Protein AF-A0A142BD79-F1 (afdb_monomer_lite)

Structure (mmCIF, N/CA/C/O backbone):
data_AF-A0A142BD79-F1
#
_entry.id   AF-A0A142BD79-F1
#
loop_
_atom_site.group_PDB
_atom_site.id
_atom_site.type_symbol
_atom_site.label_atom_id
_atom_site.label_alt_id
_atom_site.label_comp_id
_atom_site.label_asym_id
_atom_site.label_entity_id
_atom_site.label_seq_id
_atom_site.pdbx_PDB_ins_code
_atom_site.Cartn_x
_atom_site.Cartn_y
_atom_site.Cartn_z
_atom_site.occupancy
_atom_site.B_iso_or_equiv
_atom_site.auth_seq_id
_atom_site.auth_comp_id
_atom_site.auth_asym_id
_atom_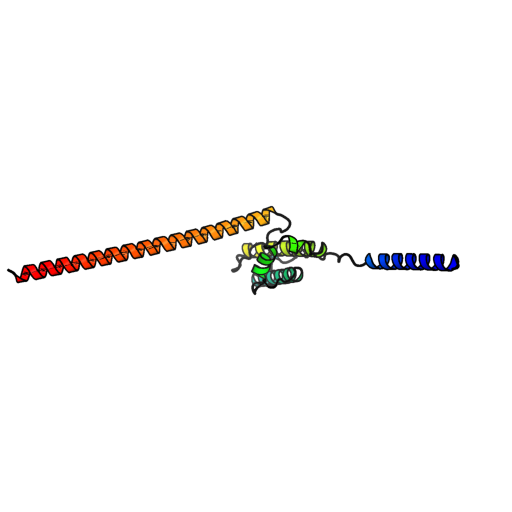site.auth_atom_id
_atom_site.pdbx_PDB_model_num
ATOM 1 N N . MET A 1 1 ? 19.125 -72.868 3.911 1.00 56.94 1 MET A N 1
ATOM 2 C CA . MET A 1 1 ? 18.970 -71.627 3.119 1.00 56.94 1 MET A CA 1
ATOM 3 C C . MET A 1 1 ? 20.330 -71.252 2.566 1.00 56.94 1 MET A C 1
ATOM 5 O O . MET A 1 1 ? 21.233 -70.976 3.342 1.00 56.94 1 MET A O 1
ATOM 9 N N . SER A 1 2 ? 20.514 -71.356 1.252 1.00 62.00 2 SER A N 1
ATOM 10 C CA . SER A 1 2 ? 21.829 -71.216 0.623 1.00 62.00 2 SER A CA 1
ATOM 11 C C . SER A 1 2 ? 22.320 -69.772 0.720 1.00 62.00 2 SER A C 1
ATOM 13 O O . SER A 1 2 ? 21.595 -68.850 0.362 1.00 62.00 2 SER A O 1
ATOM 15 N N . VAL A 1 3 ? 23.564 -69.566 1.156 1.00 70.00 3 VAL A N 1
ATOM 16 C CA . VAL A 1 3 ? 24.235 -68.249 1.266 1.00 70.00 3 VAL A CA 1
ATOM 17 C C . VAL A 1 3 ? 24.062 -67.407 -0.015 1.00 70.00 3 VAL A C 1
ATOM 19 O O . VAL A 1 3 ? 23.873 -66.193 0.026 1.00 70.00 3 VAL A O 1
ATOM 22 N N . MET A 1 4 ? 23.978 -68.092 -1.157 1.00 66.69 4 MET A N 1
ATOM 23 C CA . MET A 1 4 ? 23.707 -67.544 -2.485 1.00 66.69 4 MET A CA 1
ATOM 24 C C . MET A 1 4 ? 22.367 -66.786 -2.618 1.00 66.69 4 MET A C 1
ATOM 26 O O . MET A 1 4 ? 22.292 -65.817 -3.369 1.00 66.69 4 MET A O 1
ATOM 30 N N . SER A 1 5 ? 21.298 -67.194 -1.920 1.00 66.88 5 SER A N 1
ATOM 31 C CA . SER A 1 5 ? 19.989 -66.517 -1.988 1.00 66.88 5 SER A CA 1
ATOM 32 C C . SER A 1 5 ? 19.918 -65.274 -1.104 1.00 66.88 5 SER A C 1
ATOM 34 O O . SER A 1 5 ? 19.170 -64.347 -1.407 1.00 66.88 5 SER A O 1
ATOM 36 N N . VAL A 1 6 ? 20.705 -65.243 -0.024 1.00 73.44 6 VAL A N 1
ATOM 37 C CA . VAL A 1 6 ? 20.804 -64.084 0.874 1.00 73.44 6 VAL A CA 1
ATOM 38 C C . VAL A 1 6 ? 21.611 -62.975 0.198 1.00 73.44 6 VAL A C 1
ATOM 40 O O . VAL A 1 6 ? 21.160 -61.834 0.172 1.00 73.44 6 VAL A O 1
ATOM 43 N N . LEU A 1 7 ? 22.723 -63.328 -0.459 1.00 77.31 7 LEU A N 1
ATOM 44 C CA . LEU A 1 7 ? 23.566 -62.380 -1.193 1.00 77.31 7 LEU A CA 1
ATOM 45 C C . LEU A 1 7 ? 22.846 -61.742 -2.395 1.00 77.31 7 LEU A C 1
ATOM 47 O O . LEU A 1 7 ? 22.969 -60.547 -2.637 1.00 77.31 7 LEU A O 1
ATOM 51 N N . LYS A 1 8 ? 22.036 -62.515 -3.131 1.00 77.50 8 LYS A N 1
ATOM 52 C CA . LYS A 1 8 ? 21.231 -61.970 -4.238 1.00 77.50 8 LYS A CA 1
ATOM 53 C C . LYS A 1 8 ? 20.190 -60.963 -3.744 1.00 77.50 8 LYS A C 1
ATOM 55 O O . LYS A 1 8 ? 20.033 -59.911 -4.349 1.00 77.50 8 LYS A O 1
ATOM 60 N N . ARG A 1 9 ? 19.520 -61.254 -2.623 1.00 79.88 9 ARG A N 1
ATOM 61 C CA . ARG A 1 9 ? 18.506 -60.364 -2.036 1.00 79.88 9 ARG A CA 1
ATOM 62 C C . ARG A 1 9 ? 19.095 -59.044 -1.542 1.00 79.88 9 ARG A C 1
ATOM 64 O O . ARG A 1 9 ? 18.482 -58.009 -1.779 1.00 79.88 9 ARG A O 1
ATOM 71 N N . THR A 1 10 ? 20.266 -59.062 -0.905 1.00 81.31 10 THR A N 1
ATOM 72 C CA . THR A 1 10 ? 20.919 -57.831 -0.427 1.00 81.31 10 THR A CA 1
ATOM 73 C C . THR A 1 10 ? 21.415 -56.959 -1.580 1.00 81.31 10 THR A C 1
ATOM 75 O O . THR A 1 10 ? 21.228 -55.745 -1.535 1.00 81.31 10 THR A O 1
ATOM 78 N N . ILE A 1 11 ? 21.952 -57.562 -2.649 1.00 83.81 11 ILE A N 1
ATOM 79 C CA . ILE A 1 11 ? 22.372 -56.835 -3.859 1.00 83.81 11 ILE A CA 1
ATOM 80 C C . ILE A 1 11 ? 21.168 -56.196 -4.565 1.00 83.81 11 ILE A C 1
ATOM 82 O O . ILE A 1 11 ? 21.225 -55.019 -4.917 1.00 83.81 11 ILE A O 1
ATOM 86 N N . THR A 1 12 ? 20.055 -56.923 -4.731 1.00 83.25 12 THR A N 1
ATOM 87 C CA . THR A 1 12 ? 18.835 -56.360 -5.335 1.00 83.25 12 THR A CA 1
ATOM 88 C C . THR A 1 12 ? 18.287 -55.192 -4.513 1.00 83.25 12 THR A C 1
ATOM 90 O O . THR A 1 12 ? 17.938 -54.163 -5.082 1.00 83.25 12 THR A O 1
ATOM 93 N N . PHE A 1 13 ? 18.271 -55.305 -3.181 1.00 85.19 13 PHE A N 1
ATOM 94 C CA . PHE A 1 13 ? 17.795 -54.229 -2.308 1.00 85.19 13 PHE A CA 1
ATOM 95 C C . PHE A 1 13 ? 18.676 -52.974 -2.399 1.00 85.19 13 PHE A C 1
ATOM 97 O O . PHE A 1 13 ? 18.158 -51.864 -2.502 1.00 85.19 13 PHE A O 1
ATOM 104 N N . ALA A 1 14 ? 20.003 -53.145 -2.428 1.00 85.56 14 ALA A N 1
ATOM 105 C CA . ALA A 1 14 ? 20.946 -52.037 -2.575 1.00 85.56 14 ALA A CA 1
ATOM 106 C C . ALA A 1 14 ? 20.798 -51.316 -3.928 1.00 85.56 14 ALA A C 1
ATOM 108 O O . ALA A 1 14 ? 20.816 -50.085 -3.974 1.00 85.56 14 ALA A O 1
ATOM 109 N N . LEU A 1 15 ? 20.587 -52.063 -5.018 1.00 84.56 15 LEU A N 1
ATOM 110 C CA . LEU A 1 15 ? 20.347 -51.491 -6.348 1.00 84.56 15 LEU A CA 1
ATOM 111 C C . LEU A 1 15 ? 19.017 -50.728 -6.420 1.00 84.56 15 LEU A C 1
ATOM 113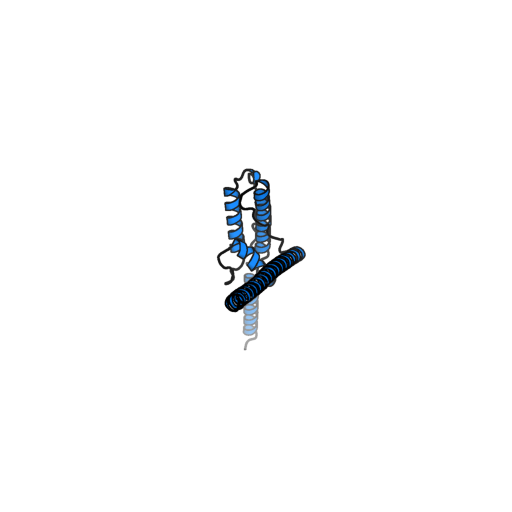 O O . LEU A 1 15 ? 18.972 -49.643 -6.995 1.00 84.56 15 LEU A O 1
ATOM 117 N N . CYS A 1 16 ? 17.952 -51.238 -5.792 1.00 84.25 16 CYS A N 1
ATOM 118 C CA . CYS A 1 16 ? 16.678 -50.521 -5.706 1.00 84.25 16 CYS A CA 1
ATOM 119 C C . CYS A 1 16 ? 16.808 -49.206 -4.922 1.00 84.25 16 CYS A C 1
ATOM 121 O O . CYS A 1 16 ? 16.278 -48.189 -5.362 1.00 84.25 16 CYS A O 1
ATOM 123 N N . ILE A 1 17 ? 17.544 -49.195 -3.804 1.00 84.50 17 ILE A N 1
ATOM 124 C CA . ILE A 1 17 ? 17.767 -47.978 -3.005 1.00 84.50 17 ILE A CA 1
ATOM 125 C C . ILE A 1 17 ? 18.564 -46.931 -3.798 1.00 84.50 17 ILE A C 1
ATOM 127 O O . ILE A 1 17 ? 18.197 -45.757 -3.783 1.00 84.50 17 ILE A O 1
ATOM 131 N N . MET A 1 18 ? 19.610 -47.345 -4.524 1.00 81.62 18 MET A N 1
ATOM 132 C CA . MET A 1 18 ? 20.390 -46.449 -5.389 1.00 81.62 18 MET A CA 1
ATOM 133 C C . MET A 1 18 ? 19.541 -45.868 -6.532 1.00 81.62 18 MET A C 1
ATOM 135 O O . MET A 1 18 ? 19.655 -44.689 -6.855 1.00 81.62 18 MET A O 1
ATOM 139 N N . PHE A 1 19 ? 18.673 -46.679 -7.139 1.00 81.25 19 PHE A N 1
ATOM 140 C CA . PHE A 1 19 ? 17.804 -46.219 -8.221 1.00 81.25 19 PHE A CA 1
ATOM 141 C C . PHE A 1 19 ? 16.754 -45.218 -7.721 1.00 81.25 19 PHE A C 1
ATOM 143 O O . PHE A 1 19 ? 16.542 -44.182 -8.346 1.00 81.25 19 PHE A O 1
ATOM 150 N N . VAL A 1 20 ? 16.149 -45.471 -6.554 1.00 79.62 20 VAL A N 1
ATOM 151 C CA . VAL A 1 20 ? 15.193 -44.540 -5.938 1.00 79.62 20 VAL A CA 1
ATOM 152 C C . VAL A 1 20 ? 15.878 -43.214 -5.594 1.00 79.62 20 VAL A C 1
ATOM 154 O O . VAL A 1 20 ? 15.384 -42.167 -6.003 1.00 79.62 20 VAL A O 1
ATOM 157 N N . SER A 1 21 ? 17.046 -43.217 -4.944 1.00 72.81 21 SER A N 1
ATOM 158 C CA . SER A 1 21 ? 17.745 -41.968 -4.600 1.00 72.81 21 SER A CA 1
ATOM 159 C C . SER A 1 21 ? 18.195 -41.162 -5.826 1.00 72.81 21 SER A C 1
ATOM 161 O O . SER A 1 21 ? 18.127 -39.934 -5.796 1.00 72.81 21 SER A O 1
ATOM 163 N N . ALA A 1 22 ? 18.559 -41.827 -6.928 1.00 72.88 22 ALA A N 1
ATOM 164 C CA . ALA A 1 22 ? 18.886 -41.168 -8.194 1.00 72.88 22 ALA A CA 1
ATOM 165 C C . ALA A 1 22 ? 17.675 -40.486 -8.860 1.00 72.88 22 ALA A C 1
ATOM 167 O O . ALA A 1 22 ? 17.850 -39.516 -9.592 1.00 72.88 22 ALA A O 1
ATOM 168 N N . THR A 1 23 ? 16.448 -40.952 -8.600 1.00 67.50 23 THR A N 1
ATOM 169 C CA . THR A 1 23 ? 15.227 -40.314 -9.134 1.00 67.50 23 THR A CA 1
ATOM 170 C C . THR A 1 23 ? 14.739 -39.120 -8.305 1.00 67.50 23 THR A C 1
ATOM 172 O O . THR A 1 23 ? 14.040 -38.264 -8.842 1.00 67.50 23 THR A O 1
ATOM 175 N N . LEU A 1 24 ? 15.135 -39.002 -7.029 1.00 63.53 24 LEU A N 1
ATOM 176 C CA . LEU A 1 24 ? 14.733 -37.878 -6.167 1.00 63.53 24 LEU A CA 1
ATOM 177 C C . LEU A 1 24 ? 15.608 -36.620 -6.334 1.00 63.53 24 LEU A C 1
ATOM 179 O O . LEU A 1 24 ? 15.197 -35.540 -5.914 1.00 63.53 24 LEU A O 1
ATOM 183 N N . SER A 1 25 ? 16.785 -36.710 -6.960 1.00 61.25 25 SER A N 1
ATOM 184 C CA . SER A 1 25 ? 17.706 -35.570 -7.125 1.00 61.25 25 SER A CA 1
ATOM 185 C C . SER A 1 25 ? 17.405 -34.668 -8.337 1.00 61.25 25 SER A C 1
ATOM 187 O O . SER A 1 25 ? 18.138 -33.712 -8.582 1.00 61.25 25 SER A O 1
ATOM 189 N N . GLY A 1 26 ? 16.331 -34.933 -9.093 1.00 56.78 26 GLY A N 1
ATOM 190 C CA . GLY A 1 26 ? 16.098 -34.331 -10.414 1.00 56.78 26 GLY A CA 1
ATOM 191 C C . GLY A 1 26 ? 15.087 -33.180 -10.529 1.00 56.78 26 GLY A C 1
ATOM 192 O O . GLY A 1 26 ? 14.930 -32.658 -11.628 1.00 56.78 26 GLY A O 1
ATOM 193 N N . CYS A 1 27 ? 14.375 -32.770 -9.472 1.00 57.72 27 CYS A N 1
ATOM 194 C CA . CYS A 1 27 ? 13.306 -31.749 -9.582 1.00 57.72 27 CYS A CA 1
ATOM 195 C C . CYS A 1 27 ? 13.283 -30.709 -8.445 1.00 57.72 27 CYS A C 1
ATOM 197 O O . CYS A 1 27 ? 12.248 -30.104 -8.174 1.00 57.72 27 CYS A O 1
ATOM 199 N N . ALA A 1 28 ? 14.408 -30.466 -7.772 1.00 58.91 28 ALA A N 1
ATOM 200 C CA . ALA A 1 28 ? 14.479 -29.465 -6.709 1.00 58.91 28 ALA A CA 1
ATOM 201 C C . ALA A 1 28 ? 14.791 -28.062 -7.274 1.00 58.91 28 ALA A C 1
ATOM 203 O O . ALA A 1 28 ? 15.923 -27.591 -7.207 1.00 58.91 28 ALA A O 1
ATOM 204 N N . GLY A 1 29 ? 13.773 -27.399 -7.835 1.00 66.81 29 GLY A N 1
ATOM 205 C CA . GLY A 1 29 ? 13.781 -25.953 -8.106 1.00 66.81 29 GLY A CA 1
ATOM 206 C C . GLY A 1 29 ? 13.809 -25.554 -9.586 1.00 66.81 29 GLY A C 1
ATOM 207 O O . GLY A 1 29 ? 14.684 -25.948 -10.354 1.00 66.81 29 GLY A O 1
ATOM 208 N N . ARG A 1 30 ? 12.848 -24.714 -9.989 1.00 84.75 30 ARG A N 1
ATOM 209 C CA . ARG A 1 30 ? 12.850 -24.022 -11.289 1.00 84.75 30 ARG A CA 1
ATOM 210 C C . ARG A 1 30 ? 13.861 -22.867 -11.254 1.00 84.75 30 ARG A C 1
ATOM 212 O O . ARG A 1 30 ? 14.090 -22.285 -10.201 1.00 84.75 30 ARG A O 1
ATOM 219 N N . LYS A 1 31 ? 14.434 -22.486 -12.401 1.00 87.06 31 LYS A N 1
ATOM 220 C CA . LYS A 1 31 ? 15.199 -21.231 -12.521 1.00 87.06 31 LYS A CA 1
ATOM 221 C C . LYS A 1 31 ? 14.262 -20.021 -12.462 1.00 87.06 31 LYS A C 1
ATOM 223 O O . LYS A 1 31 ? 13.208 -20.035 -13.095 1.00 87.06 31 LYS A O 1
ATOM 228 N N . ALA A 1 32 ? 14.664 -18.979 -11.740 1.00 89.50 32 ALA A N 1
ATOM 229 C CA . ALA A 1 32 ? 13.948 -17.707 -11.720 1.00 89.50 32 ALA A CA 1
ATOM 230 C C . ALA A 1 32 ? 13.965 -17.031 -13.102 1.00 89.50 32 ALA A C 1
ATOM 232 O O . ALA A 1 32 ? 14.983 -17.056 -13.799 1.00 89.50 32 ALA A O 1
ATOM 233 N N . HIS A 1 33 ? 12.863 -16.374 -13.454 1.00 91.75 33 HIS A N 1
ATOM 234 C CA . HIS A 1 33 ? 12.701 -15.532 -14.637 1.00 91.75 33 HIS A CA 1
ATOM 235 C C . HIS A 1 33 ? 12.321 -14.103 -14.210 1.00 91.75 33 HIS A C 1
ATOM 237 O O . HIS A 1 33 ? 11.168 -13.697 -14.352 1.00 91.75 33 HIS A O 1
ATOM 243 N N . PRO A 1 34 ? 13.273 -13.335 -13.646 1.00 92.56 34 PRO A N 1
ATOM 244 C CA . PRO A 1 34 ? 12.996 -11.997 -13.141 1.00 92.56 34 PRO A CA 1
ATOM 245 C C . PRO A 1 34 ? 12.658 -11.027 -14.277 1.00 92.56 34 PRO A C 1
ATOM 247 O O . PRO A 1 34 ? 13.318 -11.004 -15.319 1.00 92.56 34 PRO A O 1
ATOM 250 N N . VAL A 1 35 ? 11.655 -10.180 -14.048 1.00 94.69 35 VAL A N 1
ATOM 251 C CA . VAL A 1 35 ? 11.315 -9.082 -14.957 1.00 94.69 35 VAL A CA 1
ATOM 252 C C . VAL A 1 35 ? 12.354 -7.960 -14.872 1.00 94.69 35 VAL A C 1
ATOM 254 O O . VAL A 1 35 ? 12.913 -7.677 -13.812 1.00 94.69 35 VAL A O 1
ATOM 257 N N . THR A 1 36 ? 12.603 -7.276 -15.987 1.00 95.75 36 THR A N 1
ATOM 258 C CA . THR A 1 36 ? 13.448 -6.077 -15.994 1.00 95.75 36 THR A CA 1
ATOM 259 C C . THR A 1 36 ? 12.728 -4.908 -15.321 1.00 95.75 36 THR A C 1
ATOM 261 O O . THR A 1 36 ? 11.602 -4.572 -15.688 1.00 95.75 36 THR A O 1
ATOM 264 N N . ILE A 1 37 ? 13.400 -4.262 -14.363 1.00 95.94 37 ILE A N 1
ATOM 265 C CA . ILE A 1 37 ? 12.843 -3.154 -13.571 1.00 95.94 37 ILE A CA 1
ATOM 266 C C . ILE A 1 37 ? 12.448 -1.983 -14.475 1.00 95.94 37 ILE A C 1
ATOM 268 O O . ILE A 1 37 ? 11.298 -1.555 -14.449 1.00 95.94 37 ILE A O 1
ATOM 272 N N . ARG A 1 38 ? 13.380 -1.512 -15.314 1.00 96.44 38 ARG A N 1
ATOM 273 C CA . ARG A 1 38 ? 13.139 -0.458 -16.308 1.00 96.44 38 ARG A CA 1
ATOM 274 C C . ARG A 1 38 ? 13.106 -1.062 -17.701 1.00 96.44 38 ARG A C 1
ATOM 276 O O . ARG A 1 38 ? 14.042 -1.765 -18.081 1.00 96.44 38 ARG A O 1
ATOM 283 N N . GLN A 1 39 ? 12.065 -0.768 -18.462 1.00 95.25 39 GLN A N 1
ATOM 284 C CA . GLN A 1 39 ? 11.950 -1.167 -19.858 1.00 95.25 39 GLN A CA 1
ATOM 285 C C . GLN A 1 39 ? 12.017 0.056 -20.768 1.00 95.25 39 GLN A C 1
ATOM 287 O O . GLN A 1 39 ? 11.688 1.181 -20.386 1.00 95.25 39 GLN A O 1
ATOM 292 N N . TYR A 1 40 ? 12.468 -0.171 -22.000 1.00 94.81 40 TYR A N 1
ATOM 293 C CA . TYR A 1 40 ? 12.500 0.879 -23.006 1.00 94.81 40 TYR A CA 1
ATOM 294 C C . TYR A 1 40 ? 11.085 1.419 -23.254 1.00 94.81 40 TYR A C 1
ATOM 296 O O . TYR A 1 40 ? 10.144 0.652 -23.449 1.00 94.81 40 TYR A O 1
ATOM 304 N N . GLY A 1 41 ? 10.941 2.746 -23.246 1.00 94.38 41 GLY A N 1
ATOM 305 C CA . GLY A 1 41 ? 9.658 3.415 -23.459 1.00 94.38 41 GLY A CA 1
ATOM 306 C C . GLY A 1 41 ? 8.768 3.544 -22.220 1.00 94.38 41 GLY A C 1
ATOM 307 O O . GLY A 1 41 ? 7.701 4.139 -22.347 1.00 94.38 41 GLY A O 1
ATOM 308 N N . ASP A 1 42 ? 9.186 3.074 -21.035 1.00 96.12 42 ASP A N 1
ATOM 309 C CA . ASP A 1 42 ? 8.418 3.258 -19.788 1.00 96.12 42 ASP A CA 1
ATOM 310 C C . ASP A 1 42 ? 8.149 4.750 -19.504 1.00 96.12 42 ASP A C 1
ATOM 312 O O . ASP A 1 42 ? 7.016 5.132 -19.210 1.00 96.12 42 ASP A O 1
ATOM 316 N N . GLU A 1 43 ? 9.140 5.613 -19.747 1.00 95.31 43 GLU A N 1
ATOM 317 C CA . GLU A 1 43 ? 9.020 7.075 -19.626 1.00 95.31 43 GLU A CA 1
ATOM 318 C C . GLU A 1 43 ? 8.001 7.698 -20.595 1.00 95.31 43 GLU A C 1
ATOM 320 O O . GLU A 1 43 ? 7.481 8.783 -20.344 1.00 95.31 43 GLU A O 1
ATOM 325 N N . ASN A 1 44 ? 7.671 7.019 -21.696 1.00 96.44 44 ASN A N 1
ATOM 326 C CA . ASN A 1 44 ? 6.732 7.508 -22.709 1.00 96.44 44 ASN A CA 1
ATOM 327 C C . ASN A 1 44 ? 5.316 6.935 -22.533 1.00 96.44 44 ASN A C 1
ATOM 329 O O . ASN A 1 44 ? 4.413 7.291 -23.292 1.00 96.44 44 ASN A O 1
ATOM 333 N N . ARG A 1 45 ? 5.090 6.054 -21.548 1.00 96.12 45 ARG A N 1
ATOM 334 C CA . ARG A 1 45 ? 3.764 5.478 -21.288 1.00 96.12 45 ARG A CA 1
ATOM 335 C C . ARG A 1 45 ? 2.797 6.544 -20.759 1.00 96.12 45 ARG A C 1
ATOM 337 O O . ARG A 1 45 ? 3.164 7.417 -19.970 1.00 96.12 45 ARG A O 1
ATOM 344 N N . SER A 1 46 ? 1.534 6.448 -21.178 1.00 96.88 46 SER A N 1
ATOM 345 C CA . SER A 1 46 ? 0.438 7.255 -20.629 1.00 96.88 46 SER A CA 1
ATOM 346 C C . SER A 1 46 ? 0.047 6.772 -19.228 1.00 96.88 46 SER A C 1
ATOM 348 O O . SER A 1 46 ? 0.291 5.617 -18.880 1.00 96.88 46 SER A O 1
ATOM 350 N N . CYS A 1 47 ? -0.633 7.612 -18.439 1.00 96.31 47 CYS A N 1
ATOM 351 C CA . CYS A 1 47 ? -1.152 7.208 -17.124 1.00 96.31 47 CYS A CA 1
ATOM 352 C C . CYS A 1 47 ? -2.042 5.954 -17.197 1.00 96.31 47 CYS A C 1
ATOM 354 O O . CYS A 1 47 ? -1.955 5.086 -16.334 1.00 96.31 47 CYS A O 1
ATOM 356 N N . ALA A 1 48 ? -2.853 5.812 -18.252 1.00 95.94 48 ALA A N 1
ATOM 357 C CA . ALA A 1 48 ? -3.679 4.622 -18.458 1.00 95.94 48 ALA A CA 1
ATOM 358 C C . ALA A 1 48 ? -2.833 3.362 -18.717 1.00 95.94 48 ALA A C 1
ATOM 360 O O . ALA A 1 48 ? -3.129 2.304 -18.164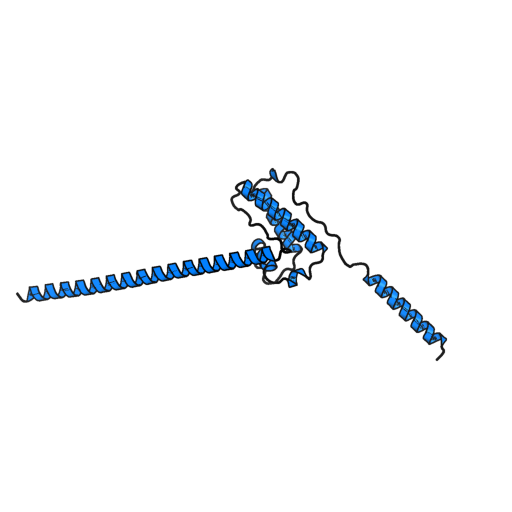 1.00 95.94 48 ALA A O 1
ATOM 361 N N . ALA A 1 49 ? -1.765 3.482 -19.513 1.00 96.25 49 ALA A N 1
ATOM 362 C CA . ALA A 1 49 ? -0.851 2.378 -19.799 1.00 96.25 49 ALA A CA 1
ATOM 363 C C . ALA A 1 49 ? -0.028 1.973 -18.563 1.00 96.25 49 ALA A C 1
ATOM 365 O O . ALA A 1 49 ? 0.173 0.783 -18.312 1.00 96.25 49 ALA A O 1
ATOM 366 N N . LEU A 1 50 ? 0.414 2.951 -17.765 1.00 95.75 50 LEU A N 1
ATOM 367 C CA . LEU A 1 50 ? 1.077 2.703 -16.483 1.00 95.75 50 LEU A CA 1
ATOM 368 C C . LEU A 1 50 ? 0.137 1.984 -15.515 1.00 95.75 50 LEU A C 1
ATOM 370 O O . LEU A 1 50 ? 0.513 0.968 -14.941 1.00 95.75 50 LEU A O 1
ATOM 374 N N . GLU A 1 51 ? -1.110 2.438 -15.398 1.00 93.88 51 GLU A N 1
ATOM 375 C CA . GLU A 1 51 ? -2.094 1.801 -14.523 1.00 93.88 51 GLU A CA 1
ATOM 376 C C . GLU A 1 51 ? -2.430 0.369 -14.966 1.00 93.88 51 GLU A C 1
ATOM 378 O O . GLU A 1 51 ? -2.591 -0.511 -14.121 1.00 93.88 51 GLU A O 1
ATOM 383 N N . SER A 1 52 ? -2.515 0.097 -16.273 1.00 94.44 52 SER A N 1
ATOM 384 C CA . SER A 1 52 ? -2.709 -1.276 -16.758 1.00 94.44 52 SER A CA 1
ATOM 385 C C . SER A 1 52 ? -1.519 -2.184 -16.445 1.00 94.44 52 SER A C 1
ATOM 387 O O . SER A 1 52 ? -1.719 -3.332 -16.055 1.00 94.44 52 SER A O 1
ATOM 389 N N . GLU A 1 53 ? -0.294 -1.668 -16.561 1.00 94.44 53 GLU A N 1
ATOM 390 C CA . GLU A 1 53 ? 0.925 -2.418 -16.250 1.00 94.44 53 GLU A CA 1
ATOM 391 C C . GLU A 1 53 ? 1.027 -2.704 -14.748 1.00 94.44 53 GLU A C 1
ATOM 393 O O . GLU A 1 53 ? 1.331 -3.825 -14.353 1.00 94.44 53 GLU A O 1
ATOM 398 N N . LEU A 1 54 ? 0.704 -1.725 -13.899 1.00 93.31 54 LEU A N 1
ATOM 399 C CA . LEU A 1 54 ? 0.690 -1.896 -12.444 1.00 93.31 54 LEU A CA 1
ATOM 400 C C . LEU A 1 54 ? -0.308 -2.985 -12.026 1.00 93.31 54 LEU A C 1
ATOM 402 O O . LEU A 1 54 ? 0.050 -3.859 -11.240 1.00 93.31 54 LEU A O 1
ATOM 406 N N . ARG A 1 55 ? -1.514 -3.011 -12.613 1.00 90.81 55 ARG A N 1
ATOM 407 C CA . ARG A 1 55 ? -2.493 -4.093 -12.378 1.00 90.81 55 ARG A CA 1
ATOM 408 C C . ARG A 1 55 ? -2.003 -5.458 -12.859 1.00 90.81 55 ARG A C 1
ATOM 410 O O . ARG A 1 55 ? -2.301 -6.469 -12.228 1.00 90.81 55 ARG A O 1
ATOM 417 N N . PHE A 1 56 ? -1.291 -5.499 -13.983 1.00 92.88 56 PHE A N 1
ATOM 418 C CA . PHE A 1 56 ? -0.693 -6.732 -14.489 1.00 92.88 56 PHE A CA 1
ATOM 419 C C . PHE A 1 56 ? 0.397 -7.252 -13.543 1.00 92.88 56 PHE A C 1
ATOM 421 O O . PHE A 1 56 ? 0.439 -8.437 -13.231 1.00 92.88 56 PHE A O 1
ATOM 428 N N . ILE A 1 57 ? 1.245 -6.368 -13.018 1.00 92.31 57 ILE A N 1
ATOM 429 C CA . ILE A 1 57 ? 2.265 -6.757 -12.043 1.00 92.31 57 ILE A CA 1
ATOM 430 C C . ILE A 1 57 ? 1.617 -7.265 -10.746 1.00 92.31 57 ILE A C 1
ATOM 432 O O . ILE A 1 57 ? 2.040 -8.288 -10.211 1.00 92.31 57 ILE A O 1
ATOM 436 N N . GLU A 1 58 ? 0.558 -6.608 -10.260 1.00 86.38 58 GLU A N 1
ATOM 437 C CA . GLU A 1 58 ? -0.208 -7.065 -9.089 1.00 86.38 58 GLU A CA 1
ATOM 438 C C . GLU A 1 58 ? -0.778 -8.480 -9.279 1.00 86.38 58 GLU A C 1
ATOM 440 O O . GLU A 1 58 ? -0.730 -9.296 -8.354 1.00 86.38 58 GLU A O 1
ATOM 445 N N . SER A 1 59 ? -1.305 -8.795 -10.468 1.00 85.44 59 SER A N 1
ATOM 446 C CA . SER A 1 59 ? -1.850 -10.128 -10.745 1.00 85.44 59 SER A CA 1
ATOM 447 C C . SER A 1 59 ? -0.761 -11.197 -10.825 1.00 85.44 59 SER A C 1
ATOM 449 O O . SER A 1 59 ? -0.980 -12.316 -10.360 1.00 85.44 59 SER A O 1
ATOM 451 N N . GLU A 1 60 ? 0.419 -10.852 -11.338 1.00 88.12 60 GLU A N 1
ATOM 452 C CA . GLU A 1 60 ? 1.553 -11.769 -11.425 1.00 88.12 60 GLU A CA 1
ATOM 453 C C . GLU A 1 60 ? 2.159 -12.056 -10.044 1.00 88.12 60 GLU A C 1
ATOM 455 O O . GLU A 1 60 ? 2.377 -13.218 -9.699 1.00 88.12 60 GLU A O 1
ATOM 460 N N . ILE A 1 61 ? 2.302 -11.035 -9.190 1.00 83.94 61 ILE A N 1
ATOM 461 C CA . ILE A 1 61 ? 2.665 -11.224 -7.775 1.00 83.94 61 ILE A CA 1
ATOM 462 C C . ILE A 1 61 ? 1.627 -12.118 -7.082 1.00 83.94 61 ILE A C 1
ATOM 464 O O . ILE A 1 61 ? 1.987 -13.077 -6.401 1.00 83.94 61 ILE A O 1
ATOM 468 N N . SER A 1 62 ? 0.332 -11.866 -7.300 1.00 78.69 62 SER A N 1
ATOM 469 C CA . SER A 1 62 ? -0.740 -12.689 -6.729 1.00 78.69 62 SER A CA 1
ATOM 470 C C . SER A 1 62 ? -0.761 -14.131 -7.253 1.00 78.69 62 SER A C 1
ATOM 472 O O . SER A 1 62 ? -1.391 -14.978 -6.618 1.00 78.69 62 SER A O 1
ATOM 474 N N . ARG A 1 63 ? -0.143 -14.422 -8.403 1.00 81.44 63 ARG A N 1
ATOM 475 C CA . ARG A 1 63 ? -0.010 -15.788 -8.930 1.00 81.44 63 ARG A CA 1
ATOM 476 C C . ARG A 1 63 ? 1.107 -16.555 -8.227 1.00 81.44 63 ARG A C 1
ATOM 478 O O . ARG A 1 63 ? 0.978 -17.760 -8.046 1.00 81.44 63 ARG A O 1
ATOM 485 N N . LEU A 1 64 ? 2.188 -15.862 -7.873 1.00 79.88 64 LEU A N 1
ATOM 486 C CA . LEU A 1 64 ? 3.352 -16.442 -7.199 1.00 79.88 64 LEU A CA 1
ATOM 487 C C . LEU A 1 64 ? 3.117 -16.645 -5.698 1.00 79.88 64 LEU A C 1
ATOM 489 O O . LEU A 1 64 ? 3.788 -17.462 -5.080 1.00 79.88 64 LEU A O 1
ATOM 493 N N . VAL A 1 65 ? 2.166 -15.918 -5.109 1.00 73.81 65 VAL A N 1
ATOM 494 C CA . VAL A 1 65 ? 1.857 -16.012 -3.678 1.00 73.81 65 VAL A CA 1
ATOM 495 C C . VAL A 1 65 ? 0.640 -16.905 -3.428 1.00 73.81 65 VAL A C 1
ATOM 497 O O . VAL A 1 65 ? -0.372 -16.763 -4.121 1.00 73.81 65 VAL A O 1
ATOM 500 N N . PRO A 1 66 ? 0.688 -17.807 -2.427 1.00 65.50 66 PRO A N 1
ATOM 501 C CA . PRO A 1 66 ? -0.442 -18.657 -2.073 1.00 65.50 66 PRO A CA 1
ATOM 502 C C . PRO A 1 66 ? -1.698 -17.831 -1.771 1.00 65.50 66 PRO A C 1
ATOM 504 O O . PRO A 1 66 ? -1.679 -16.907 -0.956 1.00 65.50 66 PRO A O 1
ATOM 507 N N . LYS A 1 67 ? -2.820 -18.176 -2.412 1.00 56.50 67 LYS A N 1
ATOM 508 C CA . LYS A 1 67 ? -4.118 -17.555 -2.119 1.00 56.50 67 LYS A CA 1
ATOM 509 C C . LYS A 1 67 ? -4.574 -18.005 -0.731 1.00 56.50 67 LYS A C 1
ATOM 511 O O . LYS A 1 67 ? -4.703 -19.201 -0.494 1.00 56.50 67 LYS A O 1
ATOM 516 N N . THR A 1 68 ? -4.847 -17.063 0.168 1.00 50.19 68 THR A N 1
ATOM 517 C CA . THR A 1 68 ? -5.460 -17.363 1.472 1.00 50.19 68 THR A CA 1
ATOM 518 C C . THR A 1 68 ? -6.953 -17.036 1.408 1.00 50.19 68 THR A C 1
ATOM 520 O O . THR A 1 68 ? -7.344 -16.091 0.719 1.00 50.19 68 THR A O 1
ATOM 523 N N . ASP A 1 69 ? -7.796 -17.753 2.156 1.00 49.06 69 ASP A N 1
ATOM 524 C CA . ASP A 1 69 ? -9.251 -17.504 2.219 1.00 49.06 69 ASP A CA 1
ATOM 525 C C . ASP A 1 69 ? -9.623 -16.085 2.699 1.00 49.06 69 ASP A C 1
ATOM 527 O O . ASP A 1 69 ? -10.773 -15.660 2.587 1.00 49.06 69 ASP A O 1
ATOM 531 N N . LYS A 1 70 ? -8.656 -15.315 3.218 1.00 45.34 70 LYS A N 1
ATOM 532 C CA . LYS A 1 70 ? -8.849 -13.934 3.684 1.00 45.34 70 LYS A CA 1
ATOM 533 C C . LYS A 1 70 ? -8.418 -12.868 2.676 1.00 45.34 70 LYS A C 1
ATOM 535 O O . LYS A 1 70 ? -8.527 -11.678 2.970 1.00 45.34 70 LYS A O 1
ATOM 540 N N . THR A 1 71 ? -7.986 -13.253 1.475 1.00 47.25 71 THR A N 1
ATOM 541 C CA . THR A 1 71 ? -7.623 -12.329 0.388 1.00 47.25 71 THR A CA 1
ATOM 542 C C . THR A 1 71 ? -8.891 -11.816 -0.319 1.00 47.25 71 THR A C 1
ATOM 544 O O . THR A 1 71 ? -9.170 -12.113 -1.479 1.00 47.25 71 THR A O 1
ATOM 547 N N . GLY A 1 72 ? -9.728 -11.080 0.414 1.00 38.50 72 GLY A N 1
ATOM 548 C CA . GLY A 1 72 ? -10.992 -10.542 -0.082 1.00 38.50 72 GLY A CA 1
ATOM 549 C C . GLY A 1 72 ? -10.798 -9.411 -1.097 1.00 38.50 72 GLY A C 1
ATOM 550 O O . GLY A 1 72 ? -10.190 -8.402 -0.764 1.00 38.50 72 GLY A O 1
ATOM 551 N N . LYS A 1 73 ? -11.367 -9.596 -2.301 1.00 44.28 73 LYS A N 1
ATOM 552 C CA . LYS A 1 73 ? -11.805 -8.654 -3.371 1.00 44.28 73 LYS A CA 1
ATOM 553 C C . LYS A 1 73 ? -10.933 -7.463 -3.817 1.00 44.28 73 LYS A C 1
ATOM 555 O O . LYS A 1 73 ? -11.146 -6.984 -4.925 1.00 44.28 73 LYS A O 1
ATOM 560 N N . ASN A 1 74 ? -9.941 -7.023 -3.058 1.00 41.47 74 ASN A N 1
ATOM 561 C CA . ASN A 1 74 ? -9.009 -5.966 -3.424 1.00 41.47 74 ASN A CA 1
ATOM 562 C C . ASN A 1 74 ? -7.609 -6.571 -3.481 1.00 41.47 74 ASN A C 1
ATOM 564 O O . ASN A 1 74 ? -6.898 -6.561 -2.485 1.00 41.47 74 ASN A O 1
ATOM 568 N N . VAL A 1 75 ? -7.212 -7.109 -4.638 1.00 46.84 75 VAL A N 1
ATOM 569 C CA . VAL A 1 75 ? -5.878 -7.713 -4.842 1.00 46.84 75 VAL A CA 1
ATOM 570 C C . VAL A 1 75 ? -4.757 -6.731 -4.472 1.00 46.84 75 VAL A C 1
ATOM 572 O O . VAL A 1 75 ? -3.790 -7.142 -3.849 1.00 46.84 75 VAL A O 1
ATOM 575 N N . ALA A 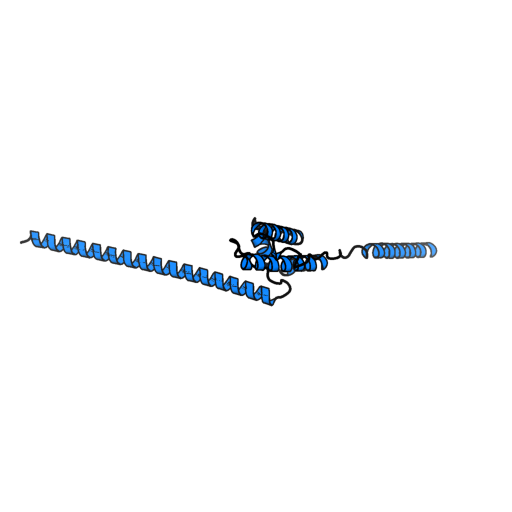1 76 ? -4.937 -5.427 -4.708 1.00 46.44 76 ALA A N 1
ATOM 576 C CA . ALA A 1 76 ? -3.984 -4.388 -4.298 1.00 46.44 76 ALA A CA 1
ATOM 577 C C . ALA A 1 76 ? -3.785 -4.295 -2.765 1.00 46.44 76 ALA A C 1
ATOM 579 O O . ALA A 1 76 ? -2.659 -4.198 -2.288 1.00 46.44 76 ALA A O 1
ATOM 580 N N . LEU A 1 77 ? -4.862 -4.399 -1.974 1.00 47.78 77 LEU A N 1
ATOM 581 C CA . LEU A 1 77 ? -4.799 -4.452 -0.500 1.00 47.78 77 LEU A CA 1
ATOM 582 C C . LEU A 1 77 ? -4.495 -5.865 0.019 1.00 47.78 77 LEU A C 1
ATOM 584 O O . LEU A 1 77 ? -4.037 -6.023 1.142 1.00 47.78 77 LEU A O 1
ATOM 588 N N . GLY A 1 78 ? -4.746 -6.892 -0.793 1.00 46.81 78 GLY A N 1
ATOM 589 C CA . GLY A 1 78 ? -4.479 -8.295 -0.504 1.00 46.81 78 GLY A CA 1
ATOM 590 C C . GLY A 1 78 ? -3.019 -8.682 -0.713 1.00 46.81 78 GLY A C 1
ATOM 591 O O . GLY A 1 78 ? -2.529 -9.522 0.023 1.00 46.81 78 GLY A O 1
ATOM 592 N N . VAL A 1 79 ? -2.297 -8.046 -1.640 1.00 51.00 79 VAL A N 1
ATOM 593 C CA . VAL A 1 79 ? -0.837 -8.184 -1.765 1.00 51.00 79 VAL A CA 1
ATOM 594 C C . VAL A 1 79 ? -0.142 -7.444 -0.624 1.00 51.00 79 VAL A C 1
ATOM 596 O O . VAL A 1 79 ? 0.789 -7.976 -0.048 1.00 51.00 79 VAL A O 1
ATOM 599 N N . ALA A 1 80 ? -0.630 -6.285 -0.183 1.00 50.47 80 ALA A N 1
ATOM 600 C CA . ALA A 1 80 ? -0.110 -5.695 1.052 1.00 50.47 80 ALA A CA 1
ATOM 601 C C . ALA A 1 80 ? -0.492 -6.543 2.287 1.00 50.47 80 ALA A C 1
ATOM 603 O O . ALA A 1 80 ? 0.369 -6.886 3.085 1.00 50.47 80 ALA A O 1
ATOM 604 N N . GLY A 1 81 ? -1.761 -6.950 2.418 1.00 48.62 81 GLY A N 1
ATOM 605 C CA . GLY A 1 81 ? -2.327 -7.598 3.610 1.00 48.62 81 GLY A CA 1
ATOM 606 C C . GLY A 1 81 ? -2.040 -9.096 3.780 1.00 48.62 81 GLY A C 1
ATOM 607 O O . GLY A 1 81 ? -1.894 -9.551 4.912 1.00 48.62 81 GLY A O 1
ATOM 608 N N . ALA A 1 82 ? -1.914 -9.874 2.698 1.00 50.12 82 ALA A N 1
ATOM 609 C CA . ALA A 1 82 ? -1.485 -11.279 2.770 1.00 50.12 82 ALA A CA 1
ATOM 610 C C . ALA A 1 82 ? 0.013 -11.386 3.082 1.00 50.12 82 ALA A C 1
ATOM 612 O O . ALA A 1 82 ? 0.433 -12.314 3.767 1.00 50.12 82 ALA A O 1
ATOM 613 N N . PHE A 1 83 ? 0.799 -10.396 2.648 1.00 52.50 83 PHE A N 1
ATOM 614 C CA . PHE A 1 83 ? 2.216 -10.299 2.977 1.00 52.50 83 PHE A CA 1
ATOM 615 C C . PHE A 1 83 ? 2.455 -9.752 4.393 1.00 52.50 83 PHE A C 1
ATOM 617 O O . PHE A 1 83 ? 3.536 -9.928 4.947 1.00 52.50 83 PHE A O 1
ATOM 624 N N . PHE A 1 84 ? 1.443 -9.125 5.002 1.00 52.03 84 PHE A N 1
ATOM 625 C CA . PHE A 1 84 ? 1.566 -8.446 6.291 1.00 52.03 84 PHE A CA 1
ATOM 626 C C . PHE A 1 84 ? 1.466 -9.368 7.512 1.00 52.03 84 PHE A C 1
ATOM 628 O O . PHE A 1 84 ? 1.862 -8.969 8.605 1.00 52.03 84 PHE A O 1
ATOM 635 N N . LEU A 1 85 ? 0.889 -10.570 7.366 1.00 52.34 85 LEU A N 1
ATOM 636 C CA . LEU A 1 85 ? 0.403 -11.323 8.528 1.00 52.34 85 LEU A CA 1
ATOM 637 C C . LEU A 1 85 ? 1.279 -12.483 9.011 1.00 52.34 85 LEU A C 1
ATOM 639 O O . LEU A 1 85 ? 1.170 -12.799 10.193 1.00 52.34 85 LEU A O 1
ATOM 643 N N . VAL A 1 86 ? 2.166 -13.102 8.214 1.00 51.78 86 VAL A N 1
ATOM 644 C CA . VAL A 1 86 ? 3.084 -14.123 8.771 1.00 51.78 86 VAL A CA 1
ATOM 645 C C . VAL A 1 86 ? 4.380 -14.287 7.955 1.00 51.78 86 VAL A C 1
ATOM 647 O O . VAL A 1 86 ? 4.305 -14.669 6.787 1.00 51.78 86 VAL A O 1
ATOM 650 N N . PRO A 1 87 ? 5.574 -14.159 8.572 1.00 55.22 87 PRO A N 1
ATOM 651 C CA . PRO A 1 87 ? 6.855 -14.570 7.975 1.00 55.22 87 PRO A CA 1
ATOM 652 C C . PRO A 1 87 ? 6.883 -16.031 7.490 1.00 55.22 87 PRO A C 1
ATOM 654 O O . PRO A 1 87 ? 7.629 -16.377 6.580 1.00 55.22 87 PRO A O 1
ATOM 657 N N . TRP A 1 88 ? 6.041 -16.891 8.069 1.00 55.28 88 TRP A N 1
ATOM 658 C CA . TRP A 1 88 ? 5.949 -18.312 7.732 1.00 55.28 88 TRP A CA 1
ATOM 659 C C . TRP A 1 88 ? 5.453 -18.565 6.298 1.00 55.28 88 TRP A C 1
ATOM 661 O O . TRP A 1 88 ? 5.917 -19.505 5.663 1.00 55.28 88 TRP A O 1
ATOM 671 N N . PHE A 1 89 ? 4.593 -17.698 5.742 1.00 57.22 89 PHE A N 1
ATOM 672 C CA . PHE A 1 89 ? 4.097 -17.838 4.361 1.00 57.22 89 PHE A CA 1
ATOM 673 C C . PHE A 1 89 ? 5.198 -17.673 3.302 1.00 57.22 89 PHE A C 1
ATOM 675 O O . PHE A 1 89 ? 5.066 -18.186 2.194 1.00 57.22 89 PHE A O 1
ATOM 682 N N . PHE A 1 90 ? 6.297 -16.994 3.642 1.00 58.00 90 PHE A N 1
ATOM 683 C CA . PHE A 1 90 ? 7.436 -16.796 2.742 1.00 58.00 90 PHE A CA 1
ATOM 684 C C . PHE A 1 90 ? 8.464 -17.926 2.803 1.00 58.00 90 PHE A C 1
ATOM 686 O O . PHE A 1 90 ? 9.318 -17.997 1.922 1.00 58.00 90 PHE A O 1
ATOM 693 N N . MET A 1 91 ? 8.387 -18.814 3.802 1.00 57.75 91 MET A N 1
ATOM 694 C CA . MET A 1 91 ? 9.271 -19.983 3.880 1.00 57.75 91 MET A CA 1
ATOM 695 C C . MET A 1 91 ? 8.862 -21.106 2.919 1.00 57.75 91 MET A C 1
ATOM 697 O O . MET A 1 91 ? 9.722 -21.887 2.523 1.00 57.75 91 MET A O 1
ATOM 701 N N . ASP A 1 92 ? 7.591 -21.156 2.507 1.00 65.62 92 ASP A N 1
ATOM 702 C CA . ASP A 1 92 ? 7.093 -22.125 1.518 1.00 65.62 92 ASP A CA 1
ATOM 703 C C . ASP A 1 92 ? 7.330 -21.682 0.061 1.00 65.62 92 ASP A C 1
ATOM 705 O O . ASP A 1 92 ? 7.145 -22.474 -0.863 1.00 65.62 92 ASP A O 1
ATOM 709 N N . LEU A 1 93 ? 7.766 -20.436 -0.168 1.00 75.69 93 LEU A N 1
ATOM 710 C CA . LEU A 1 93 ? 8.144 -19.972 -1.502 1.00 75.69 93 LEU A CA 1
ATOM 711 C C . LEU A 1 93 ? 9.510 -20.527 -1.893 1.00 75.69 93 LEU A C 1
ATOM 713 O O . LEU A 1 93 ? 10.502 -20.366 -1.173 1.00 75.69 93 LEU A O 1
ATOM 717 N N . SER A 1 94 ? 9.593 -21.087 -3.096 1.00 81.50 94 SER A N 1
ATOM 718 C CA . SER A 1 94 ? 10.872 -21.454 -3.690 1.00 81.50 94 SER A CA 1
ATOM 719 C C . SER A 1 94 ? 11.767 -20.222 -3.856 1.00 81.50 94 SER A C 1
ATOM 721 O O . SER A 1 94 ? 11.305 -19.096 -4.054 1.00 81.50 94 SER A O 1
ATOM 723 N N . GLN A 1 95 ? 13.085 -20.433 -3.846 1.00 82.56 95 GLN A N 1
ATOM 724 C CA . GLN A 1 95 ? 14.052 -19.355 -4.074 1.00 82.56 95 GLN A CA 1
ATOM 725 C C . GLN A 1 95 ? 13.791 -18.611 -5.398 1.00 82.56 95 GLN A C 1
ATOM 727 O O . GLN A 1 95 ? 14.004 -17.404 -5.491 1.00 82.56 95 GLN A O 1
ATOM 732 N N . ALA A 1 96 ? 13.291 -19.318 -6.414 1.00 87.50 96 ALA A N 1
ATOM 733 C CA . ALA A 1 96 ? 12.946 -18.723 -7.696 1.00 87.50 96 ALA A CA 1
ATOM 734 C C . ALA A 1 96 ? 11.755 -17.761 -7.613 1.00 87.50 96 ALA A C 1
ATOM 736 O O . ALA A 1 96 ? 11.819 -16.669 -8.174 1.00 87.50 96 ALA A O 1
ATOM 737 N N . GLU A 1 97 ? 10.704 -18.134 -6.882 1.00 85.69 97 GLU A N 1
ATOM 738 C CA . GLU A 1 97 ? 9.532 -17.278 -6.661 1.00 85.69 97 GLU A CA 1
ATOM 739 C C . GLU A 1 97 ? 9.899 -16.033 -5.856 1.00 85.69 97 GLU A C 1
ATOM 741 O O . GLU A 1 97 ? 9.458 -14.940 -6.195 1.00 85.69 97 GLU A O 1
ATOM 746 N N . GLN A 1 98 ? 10.769 -16.161 -4.850 1.00 82.62 98 GLN A N 1
ATOM 747 C CA . GLN A 1 98 ? 11.247 -15.009 -4.078 1.00 82.62 98 GLN A CA 1
ATOM 748 C C . GLN A 1 98 ? 11.981 -13.987 -4.963 1.00 82.62 98 GLN A C 1
ATOM 750 O O . GLN A 1 98 ? 11.752 -12.783 -4.843 1.00 82.62 98 GLN A O 1
ATOM 755 N N . ILE A 1 99 ? 12.834 -14.459 -5.881 1.00 88.44 99 ILE A N 1
ATOM 756 C CA . ILE A 1 99 ? 13.551 -13.601 -6.838 1.00 88.44 99 ILE A CA 1
ATOM 757 C C . ILE A 1 99 ? 12.573 -12.918 -7.804 1.00 88.44 99 ILE A C 1
ATOM 759 O O . ILE A 1 99 ? 12.724 -11.734 -8.102 1.00 88.44 99 ILE A O 1
ATOM 763 N N . GLU A 1 100 ? 11.565 -13.641 -8.291 1.00 90.12 100 GLU A N 1
ATOM 764 C CA . GLU A 1 100 ? 10.562 -13.095 -9.210 1.00 90.12 100 GLU A CA 1
ATOM 765 C C . GLU A 1 100 ? 9.658 -12.063 -8.538 1.00 90.12 100 GLU A C 1
ATOM 767 O O . GLU A 1 100 ? 9.459 -10.982 -9.091 1.00 90.12 100 GLU A O 1
ATOM 772 N N . ILE A 1 101 ? 9.166 -12.350 -7.331 1.00 87.44 101 ILE A N 1
ATOM 773 C CA . ILE A 1 101 ? 8.352 -11.415 -6.546 1.00 87.44 101 ILE A CA 1
ATOM 774 C C . ILE A 1 101 ? 9.133 -10.130 -6.274 1.00 87.44 101 ILE A C 1
ATOM 776 O O . ILE A 1 101 ? 8.586 -9.041 -6.444 1.00 87.44 101 ILE A O 1
ATOM 780 N N . ASP A 1 102 ? 10.412 -10.224 -5.900 1.00 87.56 102 ASP A N 1
ATOM 781 C CA . ASP A 1 102 ? 11.234 -9.033 -5.685 1.00 87.56 102 ASP A CA 1
ATOM 782 C C . ASP A 1 102 ? 11.468 -8.246 -6.985 1.00 87.56 102 ASP A C 1
ATOM 784 O O . ASP A 1 102 ? 11.387 -7.017 -6.981 1.00 87.56 102 ASP A O 1
ATOM 788 N N . ALA A 1 103 ? 11.681 -8.923 -8.116 1.00 93.31 103 ALA A N 1
ATOM 789 C CA . ALA A 1 103 ? 11.797 -8.257 -9.413 1.00 93.31 103 ALA A CA 1
ATOM 790 C C . ALA A 1 103 ? 10.501 -7.516 -9.795 1.00 93.31 103 ALA A C 1
ATOM 792 O O . ALA A 1 103 ? 10.546 -6.355 -10.215 1.00 93.31 103 ALA A O 1
ATOM 793 N N . PHE A 1 104 ? 9.340 -8.149 -9.592 1.00 93.31 104 PHE A N 1
ATOM 794 C CA . PHE A 1 104 ? 8.037 -7.523 -9.815 1.00 93.31 104 PHE A CA 1
ATOM 795 C C . PHE A 1 104 ? 7.793 -6.343 -8.878 1.00 93.31 104 PHE A C 1
ATOM 797 O O . PHE A 1 104 ? 7.357 -5.291 -9.339 1.00 93.31 104 PHE A O 1
ATOM 804 N N . ARG A 1 105 ? 8.140 -6.468 -7.594 1.00 90.94 105 ARG A N 1
ATOM 805 C CA . ARG A 1 105 ? 8.070 -5.379 -6.612 1.00 90.94 105 ARG A CA 1
ATOM 806 C C . ARG A 1 105 ? 8.895 -4.172 -7.051 1.00 90.94 105 ARG A C 1
ATOM 808 O O . ARG A 1 105 ? 8.398 -3.048 -7.054 1.00 90.94 105 ARG A O 1
ATOM 815 N N . GLN A 1 106 ? 10.151 -4.391 -7.435 1.00 93.12 106 GLN A N 1
ATOM 816 C CA . GLN A 1 106 ? 11.038 -3.310 -7.863 1.00 93.12 106 GLN A CA 1
ATOM 817 C C . GLN A 1 106 ? 10.519 -2.623 -9.131 1.00 93.12 106 GLN A C 1
ATOM 819 O O . GLN A 1 106 ? 10.503 -1.392 -9.198 1.00 93.12 106 GLN A O 1
ATOM 824 N N . ARG A 1 107 ? 10.034 -3.398 -10.110 1.00 95.81 107 ARG A N 1
ATOM 825 C CA . ARG A 1 107 ? 9.381 -2.848 -11.306 1.00 95.81 107 ARG A CA 1
ATOM 826 C C . ARG A 1 107 ? 8.133 -2.042 -10.948 1.00 95.81 107 ARG A C 1
ATOM 828 O O . ARG A 1 107 ? 7.985 -0.921 -11.426 1.00 95.81 107 ARG A O 1
ATOM 835 N N . TYR A 1 108 ? 7.263 -2.586 -10.101 1.00 94.56 108 TYR A N 1
ATOM 836 C CA . TYR A 1 108 ? 6.056 -1.906 -9.639 1.00 94.56 108 TYR A CA 1
ATOM 837 C C . TYR A 1 108 ? 6.401 -0.559 -8.996 1.00 94.56 108 TYR A C 1
ATOM 839 O O . TYR A 1 108 ? 5.824 0.454 -9.371 1.00 94.56 108 TYR A O 1
ATOM 847 N N . ASN A 1 109 ? 7.387 -0.518 -8.096 1.00 93.62 109 ASN A N 1
ATOM 848 C CA . ASN A 1 109 ? 7.794 0.716 -7.418 1.00 93.62 109 ASN A CA 1
ATOM 849 C C . ASN A 1 109 ? 8.370 1.758 -8.377 1.00 93.62 109 ASN A C 1
ATOM 851 O O . ASN A 1 109 ? 8.090 2.946 -8.219 1.00 93.62 109 ASN A O 1
ATOM 855 N N . TYR A 1 110 ? 9.142 1.324 -9.378 1.00 96.31 110 TYR A N 1
ATOM 856 C CA . TYR A 1 110 ? 9.628 2.216 -10.429 1.00 96.31 110 TYR A CA 1
ATOM 857 C C . TYR A 1 110 ? 8.462 2.849 -11.200 1.00 96.31 110 TYR A C 1
ATOM 859 O O . TYR A 1 110 ? 8.392 4.071 -11.309 1.00 96.31 110 TYR A O 1
ATOM 867 N N . LEU A 1 111 ? 7.506 2.040 -11.664 1.00 96.12 111 LEU A N 1
ATOM 868 C CA . LEU A 1 111 ? 6.342 2.543 -12.398 1.00 96.12 111 LEU A CA 1
ATOM 869 C C . LEU A 1 111 ? 5.410 3.386 -11.519 1.00 96.12 111 LEU A C 1
ATOM 871 O O . LEU A 1 111 ? 4.868 4.379 -11.993 1.00 96.12 111 LEU A O 1
ATOM 875 N N . ALA A 1 112 ? 5.251 3.034 -10.241 1.00 94.06 112 ALA A N 1
ATOM 876 C CA . ALA A 1 112 ? 4.514 3.833 -9.268 1.00 94.06 112 ALA A CA 1
ATOM 877 C C . ALA A 1 112 ? 5.151 5.223 -9.106 1.00 94.06 112 ALA A C 1
ATOM 879 O O . ALA A 1 112 ? 4.432 6.220 -9.122 1.00 94.06 112 ALA A O 1
ATOM 880 N N . GLY A 1 113 ? 6.486 5.303 -9.054 1.00 94.69 113 GLY A N 1
ATOM 881 C CA . GLY A 1 113 ? 7.223 6.570 -9.107 1.00 94.69 113 GLY A CA 1
ATOM 882 C C . GLY A 1 113 ? 6.888 7.386 -10.358 1.00 94.69 113 GLY A C 1
ATOM 883 O O . GLY A 1 113 ? 6.479 8.537 -10.238 1.00 94.69 113 GLY A O 1
ATOM 884 N N . LEU A 1 114 ? 6.904 6.757 -11.540 1.00 95.56 114 LEU A N 1
ATOM 885 C CA . LEU A 1 114 ? 6.517 7.431 -12.787 1.00 95.56 114 LEU A CA 1
ATOM 886 C C . LEU A 1 114 ? 5.083 7.969 -12.766 1.00 95.56 114 LEU A C 1
ATOM 888 O O . LEU A 1 114 ? 4.815 9.001 -13.378 1.00 95.56 114 LEU A O 1
ATOM 892 N N . THR A 1 115 ? 4.148 7.303 -12.075 1.00 95.44 115 THR A N 1
ATOM 893 C CA . THR A 1 115 ? 2.779 7.832 -11.940 1.00 95.44 115 THR A CA 1
ATOM 894 C C .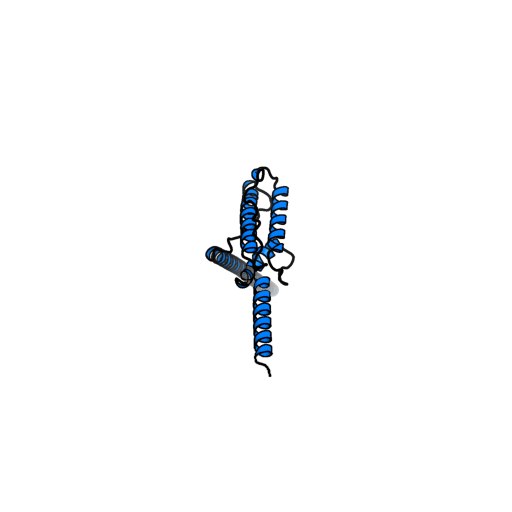 THR A 1 115 ? 2.730 9.132 -11.139 1.00 95.44 115 THR A C 1
ATOM 896 O O . THR A 1 115 ? 1.929 10.008 -11.464 1.00 95.44 115 THR A O 1
ATOM 899 N N . VAL A 1 116 ? 3.604 9.277 -10.136 1.00 94.00 116 VAL A N 1
ATOM 900 C CA . VAL A 1 116 ? 3.747 10.505 -9.344 1.00 94.00 116 VAL A CA 1
ATOM 901 C C . VAL A 1 116 ? 4.420 11.587 -10.183 1.00 94.00 116 VAL A C 1
ATOM 903 O O . VAL A 1 116 ? 3.874 12.680 -10.303 1.00 94.00 116 VAL A O 1
ATOM 906 N N . ASP A 1 117 ? 5.535 11.264 -10.842 1.00 94.19 117 ASP A N 1
ATOM 907 C CA . ASP A 1 117 ? 6.279 12.207 -11.689 1.00 94.19 117 ASP A CA 1
ATOM 908 C C . ASP A 1 117 ? 5.401 12.768 -12.821 1.00 94.19 117 ASP A C 1
ATOM 910 O O . ASP A 1 117 ? 5.463 13.949 -13.167 1.00 94.19 117 ASP A O 1
ATOM 914 N N . LYS A 1 118 ? 4.508 11.935 -13.367 1.00 94.12 118 LYS A N 1
ATOM 915 C CA . LYS A 1 118 ? 3.544 12.308 -14.414 1.00 94.12 118 LYS A CA 1
ATOM 916 C C . LYS A 1 118 ? 2.227 12.882 -13.892 1.00 94.12 118 LYS A C 1
ATOM 918 O O . LYS A 1 118 ? 1.360 13.180 -14.709 1.00 94.12 118 LYS A O 1
ATOM 923 N N . HIS A 1 119 ? 2.077 13.056 -12.579 1.00 94.62 119 HIS A N 1
ATOM 924 C CA . HIS A 1 119 ? 0.892 13.649 -11.954 1.00 94.62 119 HIS A CA 1
ATOM 925 C C . HIS A 1 119 ? -0.414 12.920 -12.325 1.00 94.62 119 HIS A C 1
ATOM 927 O O . HIS A 1 119 ? -1.439 13.542 -12.596 1.00 94.62 119 HIS A O 1
ATOM 933 N N . CYS A 1 120 ? -0.381 11.585 -12.369 1.00 93.44 120 CYS A N 1
ATOM 934 C CA . CYS A 1 120 ? -1.569 10.784 -12.649 1.00 93.44 120 CYS A CA 1
ATOM 935 C C . CYS A 1 120 ? -2.577 10.863 -11.485 1.00 93.44 120 CYS A C 1
ATOM 937 O O . CYS A 1 120 ? -2.186 10.858 -10.320 1.00 93.44 120 CYS A O 1
ATOM 939 N N . ASP A 1 121 ? -3.881 10.825 -11.789 1.00 89.12 121 ASP A N 1
ATOM 940 C CA . ASP A 1 121 ? -4.968 10.990 -10.800 1.00 89.12 121 ASP A CA 1
ATOM 941 C C . ASP A 1 121 ? -4.941 9.985 -9.634 1.00 89.12 121 ASP A C 1
ATOM 943 O O . ASP A 1 121 ? -5.511 10.224 -8.570 1.00 89.12 121 ASP A O 1
ATOM 947 N N . LYS A 1 122 ? -4.333 8.814 -9.850 1.00 82.12 122 LYS A N 1
ATOM 948 C CA . LYS A 1 122 ? -4.305 7.693 -8.904 1.00 82.12 122 LYS A CA 1
ATOM 949 C C . LYS A 1 122 ? -2.860 7.281 -8.631 1.00 82.12 122 LYS A C 1
ATOM 951 O O . LYS A 1 122 ? -2.409 6.285 -9.200 1.00 82.12 122 LYS A O 1
ATOM 956 N N . PRO A 1 123 ? -2.124 8.023 -7.788 1.00 75.50 123 PRO A N 1
ATOM 957 C CA . PRO A 1 123 ? -0.784 7.616 -7.401 1.00 75.50 123 PRO A CA 1
ATOM 958 C C . PRO A 1 123 ? -0.851 6.267 -6.679 1.00 75.50 123 PRO A C 1
ATOM 960 O O . PRO A 1 123 ? -1.677 6.058 -5.784 1.00 75.50 123 PRO A O 1
ATOM 963 N N . ARG A 1 124 ? 0.007 5.329 -7.082 1.00 81.50 124 ARG A N 1
ATOM 964 C CA . ARG A 1 124 ? 0.134 4.036 -6.406 1.00 81.50 124 ARG A CA 1
ATOM 965 C C . ARG A 1 124 ? 1.139 4.135 -5.259 1.00 81.50 124 ARG A C 1
ATOM 967 O O . ARG A 1 124 ? 2.193 4.748 -5.396 1.00 81.50 124 ARG A O 1
ATOM 974 N N . GLN A 1 125 ? 0.821 3.505 -4.132 1.00 81.62 125 GLN A N 1
ATOM 975 C CA . GLN A 1 125 ? 1.757 3.370 -3.014 1.00 81.62 125 GLN A CA 1
ATOM 976 C C . GLN A 1 125 ? 2.833 2.343 -3.359 1.00 81.62 125 GLN A C 1
ATOM 978 O O . GLN A 1 125 ? 2.517 1.316 -3.954 1.00 81.62 125 GLN A O 1
ATOM 983 N N . GLN A 1 126 ? 4.084 2.620 -2.991 1.00 84.56 126 GLN A N 1
ATOM 984 C CA . GLN A 1 126 ? 5.194 1.688 -3.192 1.00 84.56 126 GLN A CA 1
ATOM 985 C C . GLN A 1 126 ? 5.074 0.482 -2.254 1.00 84.56 126 GLN A C 1
ATOM 987 O O . GLN A 1 126 ? 4.639 0.611 -1.115 1.00 84.56 126 GLN A O 1
ATOM 992 N N . ILE A 1 127 ? 5.503 -0.680 -2.738 1.00 82.38 127 ILE A N 1
ATOM 993 C CA . ILE A 1 127 ? 5.547 -1.932 -1.989 1.00 82.38 127 ILE A CA 1
ATOM 994 C C . ILE A 1 127 ? 6.909 -2.031 -1.264 1.00 82.38 127 ILE A C 1
ATOM 996 O O . ILE A 1 127 ? 7.957 -2.002 -1.929 1.00 82.38 127 ILE A O 1
ATOM 1000 N N . PRO A 1 128 ? 6.939 -2.157 0.074 1.00 76.25 128 PRO A N 1
ATOM 1001 C CA . PRO A 1 128 ? 8.179 -2.223 0.857 1.00 76.25 128 PRO A CA 1
ATOM 1002 C C . PRO A 1 128 ? 9.009 -3.477 0.540 1.00 76.25 128 PRO A C 1
ATOM 1004 O O . PRO A 1 128 ? 8.485 -4.480 0.060 1.00 76.25 128 PRO A O 1
ATOM 1007 N N . ASP A 1 129 ? 10.324 -3.441 0.796 1.00 77.44 129 ASP A N 1
ATOM 1008 C CA . ASP A 1 129 ? 11.181 -4.629 0.630 1.00 77.44 129 ASP A CA 1
ATOM 1009 C C . ASP A 1 129 ? 10.929 -5.640 1.751 1.00 77.44 129 ASP A C 1
ATOM 1011 O O . ASP A 1 129 ? 11.286 -5.403 2.903 1.00 77.44 129 ASP A O 1
ATOM 1015 N N . PHE A 1 130 ? 10.366 -6.792 1.396 1.00 68.19 130 PHE A N 1
ATOM 1016 C CA . PHE A 1 130 ? 10.023 -7.860 2.336 1.00 68.19 130 PHE A CA 1
ATOM 1017 C C . PHE A 1 130 ? 11.240 -8.510 3.004 1.00 68.19 130 PHE A C 1
ATOM 1019 O O . PHE A 1 130 ? 11.115 -9.094 4.077 1.00 68.19 130 PHE A O 1
ATOM 1026 N N . ARG A 1 131 ? 12.424 -8.423 2.385 1.00 67.94 131 ARG A N 1
ATOM 1027 C CA . ARG A 1 131 ? 13.664 -8.965 2.961 1.00 67.94 131 ARG A CA 1
ATOM 1028 C C . ARG A 1 131 ? 14.273 -8.022 3.989 1.00 67.94 131 ARG A C 1
ATOM 1030 O O . ARG A 1 131 ? 15.169 -8.434 4.720 1.00 67.94 131 ARG A O 1
ATOM 1037 N N . ASN A 1 132 ? 13.831 -6.764 4.022 1.00 70.00 132 ASN A N 1
ATOM 1038 C CA . ASN A 1 132 ? 14.297 -5.791 4.991 1.00 70.00 132 ASN A CA 1
ATOM 1039 C C . ASN A 1 132 ? 13.330 -5.746 6.189 1.00 70.00 132 ASN A C 1
ATOM 1041 O O . ASN A 1 132 ? 12.286 -5.096 6.102 1.00 70.00 132 ASN A O 1
ATOM 1045 N N . PRO A 1 133 ? 13.666 -6.374 7.331 1.00 66.88 133 PRO A N 1
ATOM 1046 C CA . PRO A 1 133 ? 12.798 -6.363 8.508 1.00 66.88 133 PRO A CA 1
ATOM 1047 C C . PRO A 1 133 ? 12.521 -4.946 9.037 1.00 66.88 133 PRO A C 1
ATOM 1049 O O . PRO A 1 133 ? 11.460 -4.711 9.611 1.00 66.88 133 PRO A O 1
ATOM 1052 N N . ALA A 1 134 ? 13.417 -3.980 8.794 1.00 73.75 134 ALA A N 1
ATOM 1053 C CA . ALA A 1 134 ? 13.194 -2.588 9.180 1.00 73.75 134 ALA A CA 1
ATOM 1054 C C . ALA A 1 134 ? 12.041 -1.940 8.394 1.00 73.75 134 ALA A C 1
ATOM 1056 O O . ALA A 1 134 ? 11.249 -1.204 8.976 1.00 73.75 134 ALA A O 1
ATOM 1057 N N . ALA A 1 135 ? 11.889 -2.263 7.103 1.00 68.38 135 ALA A N 1
ATOM 1058 C CA . ALA A 1 135 ? 10.811 -1.716 6.273 1.00 68.38 135 ALA A CA 1
ATOM 1059 C C . ALA A 1 135 ? 9.429 -2.172 6.770 1.00 68.38 135 ALA A C 1
ATOM 1061 O O . ALA A 1 135 ? 8.484 -1.389 6.810 1.00 68.38 135 ALA A O 1
ATOM 1062 N N . PHE A 1 136 ? 9.328 -3.423 7.226 1.00 69.19 136 PHE A N 1
ATOM 1063 C CA . PHE A 1 136 ? 8.109 -3.939 7.845 1.00 69.19 136 PHE A CA 1
ATOM 1064 C C . PHE A 1 136 ? 7.788 -3.225 9.164 1.00 69.19 136 PHE A C 1
ATOM 1066 O O . PHE A 1 136 ? 6.643 -2.854 9.417 1.00 69.19 136 PHE A O 1
ATOM 1073 N N . GLN A 1 137 ? 8.807 -2.983 9.986 1.00 72.75 137 GLN A N 1
ATOM 1074 C CA . GLN A 1 137 ? 8.649 -2.309 11.269 1.00 72.75 137 GLN A CA 1
ATOM 1075 C C . GLN A 1 137 ? 8.222 -0.839 11.107 1.00 72.75 137 GLN A C 1
ATOM 1077 O O . GLN A 1 137 ? 7.376 -0.359 11.861 1.00 72.75 137 GLN A O 1
ATOM 1082 N N . GLU A 1 138 ? 8.734 -0.142 10.088 1.00 76.75 138 GLU A N 1
ATOM 1083 C CA . GLU A 1 138 ? 8.283 1.206 9.719 1.00 76.75 138 GLU A CA 1
ATOM 1084 C C . GLU A 1 138 ? 6.810 1.234 9.294 1.00 76.75 138 GLU A C 1
ATOM 1086 O O . GLU A 1 138 ? 6.067 2.134 9.691 1.00 76.75 138 GLU A O 1
ATOM 1091 N N . GLU A 1 139 ? 6.364 0.256 8.505 1.00 75.56 139 GLU A N 1
ATOM 1092 C CA . GLU A 1 139 ? 4.975 0.184 8.046 1.00 75.56 139 GLU A CA 1
ATOM 1093 C C . GLU A 1 139 ? 4.006 -0.116 9.199 1.00 75.56 139 GLU A C 1
ATOM 1095 O O . GLU A 1 139 ? 2.956 0.520 9.320 1.00 75.56 139 GLU A O 1
ATOM 1100 N N . GLN A 1 140 ? 4.393 -1.020 10.105 1.00 74.50 140 GLN A N 1
ATOM 1101 C CA . GLN A 1 140 ? 3.652 -1.285 11.340 1.00 74.50 140 GLN A CA 1
ATOM 1102 C C . GLN A 1 140 ? 3.542 -0.039 12.223 1.00 74.50 140 GLN A C 1
ATOM 1104 O O . GLN A 1 140 ? 2.463 0.249 12.746 1.00 74.50 140 GLN A O 1
ATOM 1109 N N . LEU A 1 141 ? 4.632 0.723 12.359 1.00 83.25 141 LEU A N 1
ATOM 1110 C CA . LEU A 1 141 ? 4.637 1.962 13.131 1.00 83.25 141 LEU A CA 1
ATOM 1111 C C . LEU A 1 141 ? 3.706 3.009 12.506 1.00 83.25 141 LEU A C 1
ATOM 1113 O O . LEU A 1 141 ? 2.896 3.600 13.217 1.00 83.25 141 LEU A O 1
ATOM 1117 N N . LYS A 1 142 ? 3.763 3.203 11.182 1.00 82.50 142 LYS A N 1
ATOM 1118 C CA . LYS A 1 142 ? 2.866 4.124 10.460 1.00 82.50 142 LYS A CA 1
ATOM 1119 C C . LYS A 1 142 ? 1.399 3.737 10.623 1.00 82.50 142 LYS A C 1
ATOM 1121 O O . LYS A 1 142 ? 0.555 4.606 10.822 1.00 82.50 142 LYS A O 1
ATOM 1126 N N . MET A 1 143 ? 1.083 2.444 10.570 1.00 76.19 143 MET A N 1
ATOM 1127 C CA . MET A 1 143 ? -0.282 1.959 10.778 1.00 76.19 143 MET A CA 1
ATOM 1128 C C . MET A 1 143 ? -0.755 2.205 12.214 1.00 76.19 143 MET A C 1
ATOM 1130 O O . MET A 1 143 ? -1.864 2.699 12.408 1.00 76.19 143 MET A O 1
ATOM 1134 N N . GLN A 1 144 ? 0.089 1.930 13.215 1.00 84.06 144 GLN A N 1
ATOM 1135 C CA . GLN A 1 144 ? -0.219 2.266 14.607 1.00 84.06 144 GLN A CA 1
ATOM 1136 C C . GLN A 1 144 ? -0.445 3.767 14.788 1.00 84.06 144 GLN A C 1
ATOM 1138 O O . GLN A 1 144 ? -1.398 4.154 15.458 1.00 84.06 144 GLN A O 1
ATOM 1143 N N . GLN A 1 145 ? 0.383 4.607 14.167 1.00 90.94 145 GLN A N 1
ATOM 1144 C CA . GLN A 1 145 ? 0.230 6.062 14.209 1.00 90.94 145 GLN A CA 1
ATOM 1145 C C . GLN A 1 145 ? -1.085 6.510 13.570 1.00 90.94 145 GLN A C 1
ATOM 1147 O O . GLN A 1 145 ? -1.837 7.249 14.197 1.00 90.94 145 GLN A O 1
ATOM 1152 N N . MET A 1 146 ? -1.413 6.012 12.376 1.00 87.62 146 MET A N 1
ATOM 1153 C CA . MET A 1 146 ? -2.684 6.312 11.712 1.00 87.62 146 MET A CA 1
ATOM 1154 C C . MET A 1 146 ? -3.877 5.882 12.571 1.00 87.62 146 MET A C 1
ATOM 1156 O O . MET A 1 146 ? -4.849 6.621 12.704 1.00 87.62 146 MET A O 1
ATOM 1160 N N . GLN A 1 147 ? -3.808 4.700 13.185 1.00 90.62 147 GLN A N 1
ATOM 1161 C CA . GLN A 1 147 ? -4.871 4.202 14.052 1.00 90.62 147 GLN A CA 1
ATOM 1162 C C . GLN A 1 147 ? -5.013 5.059 15.317 1.00 90.62 147 GLN A C 1
ATOM 1164 O O . GLN A 1 147 ? -6.130 5.365 15.731 1.00 90.62 147 GLN A O 1
ATOM 1169 N N . GLN A 1 148 ? -3.897 5.486 15.914 1.00 93.62 148 GLN A N 1
ATOM 1170 C CA . GLN A 1 148 ? -3.897 6.425 17.037 1.00 93.62 148 GLN A CA 1
ATOM 1171 C C . GLN A 1 148 ? -4.478 7.782 16.639 1.00 93.62 148 GLN A C 1
ATOM 1173 O O . GLN A 1 148 ? -5.267 8.350 17.389 1.00 93.62 148 GLN A O 1
ATOM 1178 N N . GLU A 1 149 ? -4.147 8.284 15.452 1.00 93.88 149 GLU A N 1
ATOM 1179 C CA . GLU A 1 149 ? -4.673 9.545 14.940 1.00 93.88 149 GLU A CA 1
ATOM 1180 C C . GLU A 1 149 ? -6.182 9.461 14.686 1.00 93.88 149 GLU A C 1
ATOM 1182 O O . GLU A 1 149 ? -6.933 10.337 15.114 1.00 93.88 149 GLU A O 1
ATOM 1187 N N . GLN A 1 150 ? -6.658 8.366 14.089 1.00 94.69 150 GLN A N 1
ATOM 1188 C CA . GLN A 1 150 ? -8.089 8.101 13.920 1.00 94.69 150 GLN A CA 1
ATOM 1189 C C . GLN A 1 150 ? -8.820 8.024 15.266 1.00 94.69 150 GLN A C 1
ATOM 1191 O O . GLN A 1 150 ? -9.898 8.603 15.417 1.00 94.69 150 GLN A O 1
ATOM 1196 N N . LEU A 1 151 ? -8.235 7.346 16.258 1.00 96.88 151 LEU A N 1
ATOM 1197 C CA . LEU A 1 151 ? -8.782 7.275 17.616 1.00 96.88 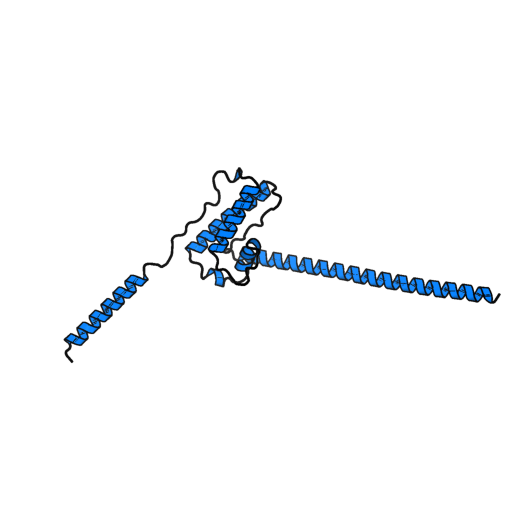151 LEU A CA 1
ATOM 1198 C C . LEU A 1 151 ? -8.850 8.661 18.265 1.00 96.88 151 LEU A C 1
ATOM 1200 O O . LEU A 1 151 ? -9.872 9.011 18.855 1.00 96.88 151 LEU A O 1
ATOM 1204 N N . TYR A 1 152 ? -7.800 9.466 18.113 1.00 95.69 152 TYR A N 1
ATOM 1205 C CA . TYR A 1 152 ? -7.761 10.831 18.624 1.00 95.69 152 TYR A CA 1
ATOM 1206 C C . TYR A 1 152 ? -8.825 11.717 17.964 1.00 95.69 152 TYR A C 1
ATOM 1208 O O . TYR A 1 152 ? -9.555 12.428 18.656 1.00 95.69 152 TYR A O 1
ATOM 1216 N N . GLN A 1 153 ? -8.979 11.640 16.641 1.00 97.12 153 GLN A N 1
ATOM 1217 C CA . GLN A 1 153 ? -10.020 12.378 15.922 1.00 97.12 153 GLN A CA 1
ATOM 1218 C C . GLN A 1 153 ? -11.425 11.967 16.374 1.00 97.12 153 GLN A C 1
ATOM 1220 O O . GLN A 1 153 ? -12.274 12.827 16.622 1.00 97.12 153 GLN A O 1
ATOM 1225 N N . LEU A 1 154 ? -11.663 10.665 16.550 1.00 97.50 154 LEU A N 1
ATOM 1226 C CA . LEU A 1 154 ? -12.934 10.160 17.060 1.00 97.50 154 LEU A CA 1
ATOM 1227 C C . LEU A 1 154 ? -13.214 10.686 18.474 1.00 97.50 154 LEU A C 1
ATOM 1229 O O . LEU A 1 154 ? -14.332 11.118 18.762 1.00 97.50 154 LEU A O 1
ATOM 1233 N N . GLN A 1 155 ? -12.197 10.699 19.338 1.00 96.94 155 GLN A N 1
ATOM 1234 C CA . GLN A 1 155 ? -12.299 11.233 20.693 1.00 96.94 155 GLN A CA 1
ATOM 1235 C C . GLN A 1 155 ? -12.637 12.730 20.682 1.00 96.94 155 GLN A C 1
ATOM 1237 O O . GLN A 1 155 ? -13.547 13.157 21.391 1.00 96.94 155 GLN A O 1
ATOM 1242 N N . GLN A 1 156 ? -11.972 13.531 19.846 1.00 97.00 156 GLN A N 1
ATOM 1243 C CA . GLN A 1 156 ? -12.276 14.959 19.703 1.00 97.00 156 GLN A CA 1
ATOM 1244 C C . GLN A 1 156 ? -13.713 15.188 19.228 1.00 97.00 156 GLN A C 1
ATOM 1246 O O . GLN A 1 156 ? -14.439 16.011 19.785 1.00 97.00 156 GLN A O 1
ATOM 1251 N N . GLN A 1 157 ? -14.168 14.403 18.253 1.00 97.31 157 GLN A N 1
ATOM 1252 C CA . GLN A 1 157 ? -15.541 14.472 17.766 1.00 97.31 157 GLN A CA 1
ATOM 1253 C C . GLN A 1 157 ? -16.564 14.092 18.851 1.00 97.31 157 GLN A C 1
ATOM 1255 O O . GLN A 1 157 ? -17.666 14.644 18.896 1.00 97.31 157 GLN A O 1
ATOM 1260 N N . GLN A 1 158 ? -16.234 13.137 19.723 1.00 97.12 158 GLN A N 1
ATOM 1261 C CA . GLN A 1 158 ? -17.069 12.789 20.874 1.00 97.12 158 GLN A CA 1
ATOM 1262 C C . GLN A 1 158 ? -17.116 13.929 21.895 1.00 97.12 158 GLN A C 1
ATOM 1264 O O . GLN A 1 158 ? -18.206 14.295 22.327 1.00 97.12 158 GLN A O 1
ATOM 1269 N N . ILE A 1 159 ? -15.973 14.536 22.226 1.00 97.38 159 ILE A N 1
ATOM 1270 C CA . ILE A 1 159 ? -15.897 15.676 23.153 1.00 97.38 159 ILE A CA 1
ATOM 1271 C C . ILE A 1 159 ? -16.727 16.851 22.631 1.00 97.38 159 ILE A C 1
ATOM 1273 O O . ILE A 1 159 ? -17.530 17.406 23.375 1.00 97.38 159 ILE A O 1
ATOM 1277 N N . GLN A 1 160 ? -16.603 17.189 21.348 1.00 97.12 160 GLN A N 1
ATOM 1278 C CA . GLN A 1 160 ? -17.395 18.259 20.737 1.00 97.12 160 GLN A CA 1
ATOM 1279 C C . GLN A 1 160 ? -18.897 17.971 20.801 1.00 97.12 160 GLN A C 1
ATOM 1281 O O . GLN A 1 160 ? -19.680 18.856 21.140 1.00 97.12 160 GLN A O 1
ATOM 1286 N N . ARG A 1 161 ? -19.313 16.728 20.526 1.00 97.81 161 ARG A N 1
ATOM 1287 C CA . ARG A 1 161 ? -20.723 16.328 20.648 1.00 97.81 161 ARG A CA 1
ATOM 1288 C C . ARG A 1 161 ? -21.229 16.438 22.084 1.00 97.81 161 ARG A C 1
ATOM 1290 O O . ARG A 1 161 ? -22.324 16.951 22.292 1.00 97.81 161 ARG A O 1
ATOM 1297 N N . LEU A 1 162 ? -20.434 16.013 23.064 1.00 98.06 162 LEU A N 1
ATOM 1298 C CA . LEU A 1 162 ? -20.778 16.148 24.481 1.00 98.06 162 LEU A CA 1
ATOM 1299 C C . LEU A 1 162 ? -20.895 17.620 24.892 1.00 98.06 162 LEU A C 1
ATOM 1301 O O . LEU A 1 162 ? -21.859 17.995 25.553 1.00 98.06 162 LEU A O 1
ATOM 1305 N N . GLN A 1 163 ? -19.968 18.472 24.452 1.00 97.31 163 GLN A N 1
ATOM 1306 C CA . GLN A 1 163 ? -20.034 19.913 24.704 1.00 97.31 163 GLN A CA 1
ATOM 1307 C C . GLN A 1 163 ? -21.285 20.541 24.085 1.00 97.31 163 GLN A C 1
ATOM 1309 O O . GLN A 1 163 ? -21.971 21.316 24.744 1.00 97.31 163 GLN A O 1
ATOM 1314 N N . GLN A 1 164 ? -21.632 20.180 22.849 1.00 97.19 164 GLN A N 1
ATOM 1315 C CA . GLN A 1 164 ? -22.857 20.660 22.205 1.00 97.19 164 GLN A CA 1
ATOM 1316 C C . GLN A 1 164 ? -24.112 20.232 22.970 1.00 97.19 164 GLN A C 1
ATOM 1318 O O . GLN A 1 164 ? -25.013 21.047 23.155 1.00 97.19 164 GLN A O 1
ATOM 1323 N N . GLN A 1 165 ? -24.160 18.990 23.456 1.00 97.19 165 GLN A N 1
ATOM 1324 C CA . GLN A 1 165 ? -25.264 18.510 24.289 1.00 97.19 165 GLN A CA 1
ATOM 1325 C C . GLN A 1 165 ? -25.365 19.291 25.602 1.00 97.19 165 GLN A C 1
ATOM 1327 O O . GLN A 1 165 ? -26.457 19.710 25.977 1.00 97.19 165 GLN A O 1
ATOM 1332 N N . GLN A 1 166 ? -24.238 19.545 26.270 1.00 97.50 166 GLN A N 1
ATOM 1333 C CA . GLN A 1 166 ? -24.210 20.350 27.494 1.00 97.50 166 GLN A CA 1
ATOM 1334 C C . GLN A 1 166 ? -24.693 21.782 27.244 1.00 97.50 166 GLN A C 1
ATOM 1336 O O . GLN A 1 166 ? -25.519 22.291 27.997 1.00 97.50 166 GLN A O 1
ATOM 1341 N N . ILE A 1 167 ? -24.231 22.416 26.164 1.00 98.00 167 ILE A N 1
ATOM 1342 C CA . ILE A 1 167 ? -24.665 23.763 25.775 1.00 98.00 167 ILE A CA 1
ATOM 1343 C C . ILE A 1 167 ? -26.171 23.779 25.488 1.00 98.00 167 ILE A C 1
ATOM 1345 O O . ILE A 1 167 ? -26.873 24.677 25.946 1.00 98.00 167 ILE A O 1
ATOM 1349 N N . GLN A 1 168 ? -26.696 22.780 24.774 1.00 97.38 168 GLN A N 1
ATOM 1350 C CA . GLN A 1 168 ? -28.133 22.679 24.508 1.00 97.38 168 GLN A CA 1
ATOM 1351 C C . GLN A 1 168 ? -28.948 22.536 25.795 1.00 97.38 168 GLN A C 1
ATOM 1353 O O . GLN A 1 168 ? -29.939 23.245 25.959 1.00 97.38 168 GLN A O 1
ATOM 1358 N N . GLN A 1 169 ? -28.501 21.694 26.731 1.00 97.44 169 GLN A N 1
ATOM 1359 C CA . GLN A 1 169 ? -29.149 21.540 28.036 1.00 97.44 169 GLN A CA 1
ATOM 1360 C C . GLN A 1 169 ? -29.137 22.846 28.838 1.00 97.44 169 GLN A C 1
ATOM 1362 O O . GLN A 1 169 ? -30.150 23.207 29.433 1.00 97.44 169 GLN A O 1
ATOM 1367 N N . GLN A 1 170 ? -28.026 23.587 28.825 1.00 97.25 170 GLN A N 1
ATOM 1368 C CA . GLN A 1 170 ? -27.941 24.894 29.483 1.00 97.25 170 GLN A CA 1
ATOM 1369 C C . GLN A 1 170 ? -28.905 25.908 28.862 1.00 97.25 170 GLN A C 1
ATOM 1371 O O . GLN A 1 170 ? -29.610 26.608 29.587 1.00 97.25 170 GLN A O 1
ATOM 1376 N N . ILE A 1 171 ? -28.980 25.967 27.529 1.00 97.75 171 ILE A N 1
ATOM 1377 C CA . ILE A 1 171 ? -29.919 26.846 26.820 1.00 97.75 171 ILE A CA 1
ATOM 1378 C C . ILE A 1 171 ? -31.367 26.483 27.169 1.00 97.75 171 ILE A C 1
ATOM 1380 O O . ILE A 1 171 ? -32.191 27.369 27.389 1.00 97.75 171 ILE A O 1
ATOM 1384 N N . GLU A 1 172 ? -31.696 25.193 27.226 1.00 97.00 172 GLU A N 1
ATOM 1385 C CA . GLU A 1 172 ? -33.038 24.726 27.579 1.00 97.00 172 GLU A CA 1
ATOM 1386 C C . GLU A 1 172 ? -33.406 25.080 29.028 1.00 97.00 172 GLU A C 1
ATOM 1388 O O . GLU A 1 172 ? -34.499 25.590 29.281 1.00 97.00 172 GLU A O 1
ATOM 1393 N N . GLN A 1 173 ? -32.470 24.921 29.970 1.00 97.19 173 GLN A N 1
ATOM 1394 C CA . GLN A 1 173 ? -32.652 25.349 31.360 1.00 97.19 173 GLN A CA 1
ATOM 1395 C C . GLN A 1 173 ? -32.868 26.862 31.472 1.00 97.19 173 GLN A C 1
ATOM 1397 O O . GLN A 1 173 ? -33.811 27.294 32.136 1.00 97.19 173 GLN A O 1
ATOM 1402 N N . GLN A 1 174 ? -32.061 27.667 30.776 1.00 96.88 174 GLN A N 1
ATOM 1403 C CA . GLN A 1 174 ? -32.212 29.125 30.758 1.00 96.88 174 GLN A CA 1
ATOM 1404 C C . GLN A 1 174 ? -33.566 29.558 30.185 1.00 96.88 174 GLN A C 1
ATOM 1406 O O . GLN A 1 174 ? -34.196 30.473 30.717 1.00 96.88 174 GLN A O 1
ATOM 1411 N N . LYS A 1 175 ? -34.050 28.891 29.128 1.00 97.00 175 LYS A N 1
ATOM 1412 C CA . LYS A 1 175 ? -35.390 29.146 28.576 1.00 97.00 175 LYS A CA 1
ATOM 1413 C C . LYS A 1 175 ? -36.483 28.845 29.598 1.00 97.00 175 LYS A C 1
ATOM 1415 O O . LYS A 1 175 ? -37.355 29.685 29.803 1.00 97.00 175 LYS A O 1
ATOM 1420 N N . LEU A 1 176 ? -36.406 27.705 30.285 1.00 97.56 176 LEU A N 1
ATOM 1421 C CA . LEU A 1 176 ? -37.371 27.336 31.323 1.00 97.56 176 LEU A CA 1
ATOM 1422 C C . LEU A 1 176 ? -37.364 28.330 32.500 1.00 97.56 176 LEU A C 1
ATOM 1424 O O . LEU A 1 176 ? -38.417 28.662 33.049 1.00 97.56 176 LEU A O 1
ATOM 1428 N N . GLU A 1 177 ? -36.190 28.817 32.904 1.00 96.81 177 GLU A N 1
ATOM 1429 C CA . GLU A 1 177 ? -36.068 29.855 33.932 1.00 96.81 177 GLU A CA 1
ATOM 1430 C C . GLU A 1 177 ? -36.688 31.181 33.485 1.00 96.81 177 GLU A C 1
ATOM 1432 O O . GLU A 1 177 ? -37.443 31.792 34.249 1.00 96.81 177 GLU A O 1
ATOM 1437 N N . LEU A 1 178 ? -36.433 31.593 32.241 1.00 96.81 178 LEU A N 1
ATOM 1438 C CA . LEU A 1 178 ? -37.010 32.801 31.660 1.00 96.81 178 LEU A CA 1
ATOM 1439 C C . LEU A 1 178 ? -38.541 32.712 31.586 1.00 96.81 178 LEU A C 1
ATOM 1441 O O . LEU A 1 178 ? -39.232 33.657 31.966 1.00 96.81 178 LEU A O 1
ATOM 1445 N N . GLU A 1 179 ? -39.091 31.569 31.174 1.00 95.94 179 GLU A N 1
ATOM 1446 C CA . GLU A 1 179 ? -40.539 31.335 31.144 1.00 95.94 179 GLU A CA 1
ATOM 1447 C C . GLU A 1 179 ? -41.165 31.419 32.542 1.00 95.94 179 GLU A C 1
ATOM 1449 O O . GLU A 1 179 ? -42.195 32.077 32.725 1.00 95.94 179 GLU A O 1
ATOM 1454 N N . LYS A 1 180 ? -40.523 30.822 33.558 1.00 96.56 180 LYS A N 1
ATOM 1455 C CA . LYS A 1 180 ? -40.960 30.935 34.960 1.00 96.56 180 LYS A CA 1
ATOM 1456 C C . LYS A 1 180 ? -40.930 32.384 35.446 1.00 96.56 180 LYS A C 1
ATOM 1458 O O . LYS A 1 180 ? -41.858 32.811 36.134 1.00 96.56 180 LYS A O 1
ATOM 1463 N N . GLN A 1 181 ? -39.902 33.157 35.095 1.00 95.31 181 GLN A N 1
ATOM 1464 C CA . GLN A 1 181 ? -39.828 34.583 35.432 1.00 95.31 181 GLN A CA 1
ATOM 1465 C C . GLN A 1 181 ? -40.945 35.384 34.751 1.00 95.31 181 GLN A C 1
ATOM 1467 O O . GLN A 1 181 ? -41.633 36.158 35.416 1.00 95.31 181 GLN A O 1
ATOM 1472 N N . GLN A 1 182 ? -41.197 35.151 33.462 1.00 94.94 182 GLN A N 1
ATOM 1473 C CA . GLN A 1 182 ? -42.290 35.797 32.730 1.00 94.94 182 GLN A CA 1
ATOM 1474 C C . GLN A 1 182 ? -43.664 35.459 33.325 1.00 94.94 182 GLN A C 1
ATOM 1476 O O . GLN A 1 182 ? -44.517 36.338 33.452 1.00 94.94 182 GLN A O 1
ATOM 1481 N N . GLN A 1 183 ? -43.894 34.205 33.729 1.00 93.75 183 GLN A N 1
ATOM 1482 C CA . GLN A 1 183 ? -45.119 33.809 34.433 1.00 93.75 183 GLN A CA 1
ATOM 1483 C C . GLN A 1 183 ? -45.267 34.524 35.782 1.00 93.75 183 GLN A C 1
ATOM 1485 O O . GLN A 1 183 ? -46.348 35.029 36.076 1.00 93.75 183 GLN A O 1
ATOM 1490 N N . ARG A 1 184 ? -44.192 34.636 36.576 1.00 91.69 184 ARG A N 1
ATOM 1491 C CA . ARG A 1 184 ? -44.208 35.391 37.843 1.00 91.69 184 ARG A CA 1
ATOM 1492 C C . ARG A 1 184 ? -44.562 36.862 37.627 1.00 91.69 184 ARG A C 1
ATOM 1494 O O . ARG A 1 184 ? -45.407 37.383 38.347 1.00 91.69 184 ARG A O 1
ATOM 1501 N N . MET A 1 185 ? -43.969 37.506 36.620 1.00 90.00 185 MET A N 1
ATOM 1502 C CA . MET A 1 185 ? -44.267 38.901 36.271 1.00 90.00 185 MET A CA 1
ATOM 1503 C C . MET A 1 185 ? -45.732 39.083 35.852 1.00 90.00 185 MET A C 1
ATOM 1505 O O . MET A 1 185 ? -46.388 40.011 36.320 1.00 90.00 185 MET A O 1
ATOM 1509 N N . ARG A 1 186 ? -46.275 38.167 35.034 1.00 89.69 186 ARG A N 1
ATOM 1510 C CA . ARG A 1 186 ? -47.699 38.174 34.654 1.00 89.69 186 ARG A CA 1
ATOM 1511 C C . ARG A 1 186 ? -48.624 38.019 35.861 1.00 89.69 186 ARG A C 1
ATOM 1513 O O . ARG A 1 186 ? -49.553 38.804 36.000 1.00 89.69 186 ARG A O 1
ATOM 1520 N N . ASN A 1 187 ? -48.349 37.068 36.753 1.00 89.44 187 ASN A N 1
ATOM 1521 C CA . ASN A 1 187 ? -49.168 36.849 37.949 1.00 89.44 187 ASN A CA 1
ATOM 1522 C C . ASN A 1 187 ? -49.128 38.049 38.908 1.00 89.44 187 ASN A C 1
ATOM 1524 O O . ASN A 1 187 ? -50.146 38.380 39.505 1.00 89.44 187 ASN A O 1
ATOM 1528 N N . ASN A 1 188 ? -47.981 38.726 39.037 1.00 89.62 188 ASN A N 1
ATOM 1529 C CA . ASN A 1 188 ? -47.866 39.918 39.879 1.00 89.62 188 ASN A CA 1
ATOM 1530 C C . ASN A 1 188 ? -48.646 41.118 39.308 1.00 89.62 188 ASN A C 1
ATOM 1532 O O . ASN A 1 188 ? -49.199 41.904 40.067 1.00 89.62 188 ASN A O 1
ATOM 1536 N N . SER A 1 189 ? -48.741 41.229 37.978 1.00 81.69 189 SER A N 1
ATOM 1537 C CA . SER A 1 189 ? -49.507 42.285 37.297 1.00 81.69 189 SER A CA 1
ATOM 1538 C C . SER A 1 189 ? -51.029 42.125 37.394 1.00 81.69 189 SER A C 1
ATOM 1540 O O . SER A 1 189 ? -51.735 43.079 37.101 1.00 81.69 189 SER A O 1
ATOM 1542 N N . ILE A 1 190 ? -51.538 40.939 37.742 1.00 80.56 190 ILE A N 1
ATOM 1543 C CA . ILE A 1 190 ? -52.982 40.679 37.902 1.00 80.56 190 ILE A CA 1
ATOM 1544 C C . ILE A 1 190 ? -53.470 41.065 39.314 1.00 80.56 190 ILE A C 1
ATOM 1546 O O . ILE A 1 190 ? -54.658 41.295 39.511 1.00 80.56 190 ILE A O 1
ATOM 1550 N N . ASN A 1 191 ? -52.564 41.148 40.294 1.00 70.25 191 ASN A N 1
ATOM 1551 C CA . ASN A 1 191 ? -52.885 41.420 41.702 1.00 70.25 191 ASN A CA 1
ATOM 1552 C C . ASN A 1 191 ? -52.775 42.910 42.100 1.00 70.25 191 ASN A C 1
ATOM 1554 O O . ASN A 1 191 ? -52.880 43.221 43.287 1.00 70.25 191 ASN A O 1
ATOM 1558 N N . HIS A 1 192 ? -52.549 43.807 41.138 1.00 58.16 192 HIS A N 1
ATOM 1559 C CA . HIS A 1 192 ? -52.491 45.264 41.302 1.00 58.16 192 HIS A CA 1
ATOM 1560 C C . HIS A 1 192 ? -53.544 45.930 40.421 1.00 58.16 192 HIS A C 1
ATOM 1562 O O . HIS A 1 192 ? -54.119 46.939 40.887 1.00 58.16 192 HIS A O 1
#

Organism: NCBI:txid570277

Foldseek 3Di:
DDPVVVVVVVVVVVVVVVVVVVVVVPDQDDAADFDALDDPCLLVDDLVRLVVVLVVLLVVLVVQFDDDPPQPDPSLVSSVVVLLPDPVSCVPHHPRSLRRNVSSLSSSQSSLVSCVVVVPPDRRDRDFDSVDVVSSVVVVVVVVVVVVVVVVVVVVVVVVVVVVVVVVVVVVVVVVVVVVVVVVVVVVVVVD

Sequence (192 aa):
MSVMSVLKRTITFALCIMFVSATLSGCAGRKAHPVTIRQYGDENRSCAALESELRFIESEISRLVPKTDKTGKNVALGVAGAFFLVPWFFMDLSQAEQIEIDAFRQRYNYLAGLTVDKHCDKPRQQIPDFRNPAAFQEEQLKMQQMQQEQLYQLQQQQIQRLQQQQIQQQIEQQKLELEKQQQRMRNNSINH

Radius of gyration: 35.04 Å; chains: 1; bounding box: 77×117×65 Å

pLDDT: mean 81.63, std 16.05, range [38.5, 98.06]

Secondary structure (DSSP, 8-state):
--HHHHHHHHHHHHHHHHHHHHHHTT-S-PPP-PPPSS-TTGGG--HHHHHHHHHHHHHHHHHHSPPPTT--S-HHHHHHHHHSS-GGGGTSS-HHHHHHHHHHHHHHHHHHHHHHHTT-SSPPPPPP-TT-HHHHHHHHHHHHHHHHHHHHHHHHHHHHHHHHHHHHHHHHHHHHHHHHHHHHHHHHHH--